Protein AF-A0A2D5W6W5-F1 (afdb_monomer_lite)

Sequence (358 aa):
MILAASAALAPAQGIAKPMDVDTPPGIYLPDGLAQRAWASVGPTTQPSPALPAAPTPDRAAAWRLWGEQLASESAAQAALQPSSPAARRDLALFALDQGRALDAWSHLAACGGDPPILAALMPRLMPGTTAPAGPGGLVQPLPNDALLTPALPPRTPAARPGLLEWRSASLFGLRVGEATLALRVAVESTGVQVDVQHLSGGPASLRLLIPEPPGFEIRVEYVDWFRQDTLREPLALEIQPGDRVHTFFGRFLARPAGRPVGLPGHLPAGILQGGLHLVSSTGSSPQQQLEELSELQAAAAAIGPLLGIPIRASSQAPATASSAARPWSCTTVRFPPGAAGRRVLAYIASAIEARLLP

Foldseek 3Di:
DDDDPPPDDDPDAADDDDPDLPDDFDKFAGDDLLNLLLVVQDQQQAADPPDDQDDDPQLLVLLLLLLVLLVVQLVCVVVVHQGDLVSLLSQLVSCLVLLNLQSNSVSLSSNSVPNNSNLQCVVCAVQNASAGGGGSSAGDAAEFAAEGEHHAGHDHPVDDPPDFDWYKMKGFQHHYHFWTKIWMWIRDPFWIKIKIDTSDTAKGKYWYFRRDDPQKDFDWKDKQNHTDPDHRDTDMDIDGPPDDIIMIIGGIDGDPCPDDQADDPDDPPLCAQQNEEEAEEPDDDPVQSVSLQSSLQSNQVSVCVLNVGRYHYDNDDDDDDCDPVHNHNHHYDYAYGDSRNSNVSSSVSVNSSVSSPD

pLDDT: mean 86.93, std 15.65, range [28.44, 98.38]

Secondary structure (DSSP, 8-state):
--------PPP----PPP--TTSPSEEEPPSSHHHHHHTT--TTPPPPS-PPSSS-S-HHHHHHHHHHHHHHHHHHHHTTPPP-HHHHHHHHHHHHHTT-HHHHHHHHHHTTT-HHHHHHHHHHHTT---SPB-GGGPBPPBPTTEEE-PPPPPPPTTPPTTS---EEEEEEEEEETTEEEEEEEEE-SSEEEEEEEEEEES-EEEEE-----TTEEEEEEEETTEEPSSSSSPEEEEE-TTPPPEEEEEEEEEPP--S-SS--SS--HHHHHH-EEEEEPS-S-HHHHHHHHHHHHHHHHHHHHHHTS-EEEESSPPP---BTTBS---EEEEEPSHHHHHHHHHHHHHHHHHHH--

Structure (mmCIF, N/CA/C/O backbone):
data_AF-A0A2D5W6W5-F1
#
_entry.id   AF-A0A2D5W6W5-F1
#
loop_
_atom_site.group_PDB
_atom_site.id
_atom_site.type_symbol
_atom_site.label_atom_id
_atom_site.label_alt_id
_atom_site.label_comp_id
_atom_site.label_asym_id
_atom_site.label_entity_id
_atom_site.label_seq_id
_atom_site.pdbx_PDB_ins_code
_atom_site.Cartn_x
_atom_site.Cartn_y
_atom_site.Cartn_z
_atom_site.occupancy
_atom_site.B_iso_or_equiv
_atom_site.auth_seq_id
_atom_site.auth_comp_id
_atom_site.auth_asym_id
_atom_site.auth_atom_id
_atom_site.pdbx_PDB_model_num
ATOM 1 N N . MET A 1 1 ? 17.979 -47.239 26.174 1.00 38.56 1 MET A N 1
ATOM 2 C CA . MET A 1 1 ? 18.980 -46.244 25.742 1.00 38.56 1 MET A CA 1
ATOM 3 C C . MET A 1 1 ? 18.302 -45.357 24.716 1.00 38.56 1 MET A C 1
ATOM 5 O O . MET A 1 1 ? 17.785 -45.856 23.728 1.00 38.56 1 MET A O 1
ATOM 9 N N . ILE A 1 2 ? 18.141 -44.101 25.111 1.00 35.25 2 ILE A N 1
ATOM 10 C CA . ILE A 1 2 ? 17.279 -43.055 24.555 1.00 35.25 2 ILE A CA 1
ATOM 11 C C . ILE A 1 2 ? 17.873 -42.515 23.252 1.00 35.25 2 ILE A C 1
ATOM 13 O O . ILE A 1 2 ? 19.090 -42.423 23.170 1.00 35.25 2 ILE A O 1
ATOM 17 N N . LEU A 1 3 ? 17.023 -42.109 22.303 1.00 29.97 3 LEU A N 1
ATOM 18 C CA . LEU A 1 3 ? 17.134 -40.834 21.575 1.00 29.97 3 LEU A CA 1
ATOM 19 C C . LEU A 1 3 ? 15.789 -40.551 20.883 1.00 29.97 3 LEU A C 1
ATOM 21 O O . LEU A 1 3 ? 15.568 -40.865 19.718 1.00 29.97 3 LEU A O 1
ATOM 25 N N . ALA A 1 4 ? 14.864 -39.982 21.660 1.00 32.19 4 ALA A N 1
ATOM 26 C CA . ALA A 1 4 ? 13.699 -39.292 21.130 1.00 32.19 4 ALA A CA 1
ATOM 27 C C . ALA A 1 4 ? 14.184 -37.985 20.487 1.00 32.19 4 ALA A C 1
ATOM 29 O O . ALA A 1 4 ? 14.775 -37.139 21.160 1.00 32.19 4 ALA A O 1
ATOM 30 N N . ALA A 1 5 ? 13.963 -37.836 19.182 1.00 32.41 5 ALA A N 1
ATOM 31 C CA . ALA A 1 5 ? 14.189 -36.584 18.480 1.00 32.41 5 ALA A CA 1
ATOM 32 C C . ALA A 1 5 ? 13.128 -35.575 18.937 1.00 32.41 5 ALA A C 1
ATOM 34 O O . ALA A 1 5 ? 11.980 -35.602 18.497 1.00 32.41 5 ALA A O 1
ATOM 35 N N . SER A 1 6 ? 13.521 -34.712 19.870 1.00 30.94 6 SER A N 1
ATOM 36 C CA . SER A 1 6 ? 12.753 -33.542 20.272 1.00 30.94 6 SER A CA 1
ATOM 37 C C . SER A 1 6 ? 12.711 -32.575 19.088 1.00 30.94 6 SER A C 1
ATOM 39 O O . SER A 1 6 ? 13.708 -31.928 18.764 1.00 30.94 6 SER A O 1
ATOM 41 N N . ALA A 1 7 ? 11.572 -32.518 18.396 1.00 32.06 7 ALA A N 1
ATOM 42 C CA . ALA A 1 7 ? 11.276 -31.458 17.447 1.00 32.06 7 ALA A CA 1
ATOM 43 C C . ALA A 1 7 ? 11.077 -30.166 18.247 1.00 32.06 7 ALA A C 1
ATOM 45 O O . ALA A 1 7 ? 9.983 -29.871 18.726 1.00 32.06 7 ALA A O 1
ATOM 46 N N . ALA A 1 8 ? 12.162 -29.420 18.441 1.00 28.44 8 ALA A N 1
ATOM 47 C CA . ALA A 1 8 ? 12.092 -28.072 18.969 1.00 28.44 8 ALA A CA 1
ATOM 48 C C . ALA A 1 8 ? 11.295 -27.211 17.977 1.00 28.44 8 ALA A C 1
ATOM 50 O O . ALA A 1 8 ? 11.784 -26.883 16.894 1.00 28.44 8 ALA A O 1
ATOM 51 N N . LEU A 1 9 ? 10.056 -26.867 18.344 1.00 32.22 9 LEU A N 1
ATOM 52 C CA . LEU A 1 9 ? 9.362 -25.717 17.776 1.00 32.22 9 LEU A CA 1
ATOM 53 C C . LEU A 1 9 ? 10.309 -24.519 17.897 1.00 32.22 9 LEU A C 1
ATOM 55 O O . LEU A 1 9 ? 10.724 -24.158 19.000 1.00 32.22 9 LEU A O 1
ATOM 59 N N . ALA A 1 10 ? 10.663 -23.918 16.765 1.00 29.91 10 ALA A N 1
ATOM 60 C CA . ALA A 1 10 ? 11.345 -22.636 16.764 1.00 29.91 10 ALA A CA 1
ATOM 61 C C . ALA A 1 10 ? 10.491 -21.613 17.545 1.00 29.91 10 ALA A C 1
ATOM 63 O O . ALA A 1 10 ? 9.266 -21.610 17.386 1.00 29.91 10 ALA A O 1
ATOM 64 N N . PRO A 1 11 ? 11.096 -20.759 18.390 1.00 32.53 11 PRO A N 1
ATOM 65 C CA . PRO A 1 11 ? 10.357 -19.731 19.109 1.00 32.53 11 PRO A CA 1
ATOM 66 C C . PRO A 1 11 ? 9.675 -18.779 18.117 1.00 32.53 11 PRO A C 1
ATOM 68 O O . PRO A 1 11 ? 10.243 -18.425 17.082 1.00 32.53 11 PRO A O 1
ATOM 71 N N . ALA A 1 12 ? 8.437 -18.408 18.441 1.00 36.19 12 ALA A N 1
ATOM 72 C CA . ALA A 1 12 ? 7.552 -17.595 17.622 1.00 36.19 12 ALA A CA 1
ATOM 73 C C . ALA A 1 12 ? 8.216 -16.280 17.182 1.00 36.19 12 ALA A C 1
ATOM 75 O O . ALA A 1 12 ? 8.552 -15.420 17.996 1.00 36.19 12 ALA A O 1
ATOM 76 N N . GLN A 1 13 ? 8.401 -16.141 15.873 1.00 37.34 13 GLN A N 1
ATOM 77 C CA . GLN A 1 13 ? 8.889 -14.928 15.233 1.00 37.34 13 GLN A CA 1
ATOM 78 C C . GLN A 1 13 ? 7.773 -13.869 15.222 1.00 37.34 13 GLN A C 1
ATOM 80 O O . GLN A 1 13 ? 6.669 -14.143 14.761 1.00 37.34 13 GLN A O 1
ATOM 85 N N . GLY A 1 14 ? 8.067 -12.665 15.727 1.00 37.75 14 GLY A N 1
ATOM 86 C CA . GLY A 1 14 ? 7.327 -11.430 15.427 1.00 37.75 14 GLY A CA 1
ATOM 87 C C . GLY A 1 14 ? 5.833 -11.401 15.774 1.00 37.75 14 GLY A C 1
ATOM 88 O O . GLY A 1 14 ? 5.047 -10.888 14.975 1.00 37.75 14 GLY A O 1
ATOM 89 N N . ILE A 1 15 ? 5.418 -11.930 16.932 1.00 44.97 15 ILE A N 1
ATOM 90 C CA . ILE A 1 15 ? 4.024 -11.795 17.385 1.00 44.97 15 ILE A CA 1
ATOM 91 C C . ILE A 1 15 ? 3.750 -10.301 17.627 1.00 44.97 15 ILE A C 1
ATOM 93 O O . ILE A 1 15 ? 4.370 -9.694 18.502 1.00 44.97 15 ILE A O 1
ATOM 97 N N . ALA A 1 16 ? 2.843 -9.691 16.852 1.00 52.50 16 ALA A N 1
ATOM 98 C CA . ALA A 1 16 ? 2.305 -8.372 17.190 1.00 52.50 16 ALA A CA 1
ATOM 99 C C . ALA A 1 16 ? 1.811 -8.366 18.641 1.00 52.50 16 ALA A C 1
ATOM 101 O O . ALA A 1 16 ? 1.364 -9.396 19.148 1.00 52.50 16 ALA A O 1
ATOM 102 N N . LYS A 1 17 ? 1.849 -7.203 19.303 1.00 60.47 17 LYS A N 1
ATOM 103 C CA . LYS A 1 17 ? 1.240 -7.081 20.630 1.00 60.47 17 LYS A CA 1
ATOM 104 C C . LYS A 1 17 ? -0.191 -7.639 20.580 1.00 60.47 17 LYS A C 1
ATOM 106 O O . LYS A 1 17 ? -0.906 -7.315 19.621 1.00 60.47 17 LYS A O 1
ATOM 111 N N . PRO A 1 18 ? -0.600 -8.471 21.560 1.00 63.91 18 PRO A N 1
ATOM 112 C CA . PRO A 1 18 ? -1.998 -8.860 21.679 1.00 63.91 18 PRO A CA 1
ATOM 113 C C . PRO A 1 18 ? -2.850 -7.590 21.676 1.00 63.91 18 PRO A C 1
ATOM 115 O O . PRO A 1 18 ? -2.400 -6.545 22.153 1.00 63.91 18 PRO A O 1
ATOM 118 N N . MET A 1 19 ? -4.036 -7.658 21.072 1.00 75.31 19 MET A N 1
ATOM 119 C CA . MET A 1 19 ? -4.949 -6.519 21.026 1.00 75.31 19 MET A CA 1
ATOM 120 C C . MET A 1 19 ? -5.552 -6.313 22.422 1.00 75.31 19 MET A C 1
ATOM 122 O O . MET A 1 19 ? -6.642 -6.772 22.743 1.00 75.31 19 MET A O 1
ATOM 126 N N . ASP A 1 20 ? -4.746 -5.707 23.286 1.00 81.19 20 ASP A N 1
ATOM 127 C CA . ASP A 1 20 ? -5.083 -5.384 24.661 1.00 81.19 20 ASP A CA 1
ATOM 128 C C . ASP A 1 20 ? -5.650 -3.965 24.710 1.00 81.19 20 ASP A C 1
ATOM 130 O O . ASP A 1 20 ? -5.082 -3.042 24.112 1.00 81.19 20 ASP A O 1
ATOM 134 N N . VAL A 1 21 ? -6.763 -3.807 25.422 1.00 79.00 21 VAL A N 1
ATOM 135 C CA . VAL A 1 21 ? -7.493 -2.543 25.575 1.00 79.00 21 VAL A CA 1
ATOM 136 C C . VAL A 1 21 ? -6.623 -1.483 26.255 1.00 79.00 21 VAL A C 1
ATOM 138 O O . VAL A 1 21 ? -6.764 -0.300 25.951 1.00 79.00 21 VAL A O 1
ATOM 141 N N . ASP A 1 22 ? -5.657 -1.903 27.075 1.00 86.44 22 ASP A N 1
ATOM 142 C CA . ASP A 1 22 ? -4.728 -1.007 27.771 1.00 86.44 22 ASP A CA 1
ATOM 143 C C . ASP A 1 22 ? -3.524 -0.577 26.905 1.00 86.44 22 ASP A C 1
ATOM 145 O O . ASP A 1 22 ? -2.655 0.183 27.347 1.00 86.44 22 ASP A O 1
ATOM 149 N N . THR A 1 23 ? -3.441 -1.036 25.649 1.00 88.94 23 THR A N 1
ATOM 150 C CA . THR A 1 23 ? -2.349 -0.651 24.745 1.00 88.94 23 THR A CA 1
ATOM 151 C C . THR A 1 23 ? -2.486 0.820 24.335 1.00 88.94 23 THR A C 1
ATOM 153 O O . THR A 1 23 ? -3.525 1.212 23.798 1.00 88.94 23 THR A O 1
ATOM 156 N N . PRO A 1 24 ? -1.438 1.653 24.501 1.00 91.50 24 PRO A N 1
ATOM 157 C CA . PRO A 1 24 ? -1.533 3.061 24.149 1.00 91.50 24 PRO A CA 1
ATOM 158 C C . PRO A 1 24 ? -1.740 3.241 22.635 1.00 91.50 24 PRO A C 1
ATOM 160 O O . PRO A 1 24 ? -1.171 2.463 21.850 1.00 91.50 24 PRO A O 1
ATOM 163 N N . PRO A 1 25 ? -2.499 4.278 22.217 1.00 93.50 25 PRO A N 1
ATOM 164 C CA . PRO A 1 25 ? -2.704 4.604 20.811 1.00 93.50 25 PRO A CA 1
ATOM 165 C C . PRO A 1 25 ? -1.382 4.719 20.059 1.00 93.50 25 PRO A C 1
ATOM 167 O O . PRO A 1 25 ? -0.427 5.329 20.542 1.00 93.50 25 PRO A O 1
ATOM 170 N N . GLY A 1 26 ? -1.322 4.130 18.871 1.00 94.69 26 GLY A N 1
ATOM 171 C CA . GLY A 1 26 ? -0.080 4.053 18.119 1.00 94.69 26 GLY A CA 1
ATOM 172 C C . GLY A 1 26 ? -0.077 2.952 17.074 1.00 94.69 26 GLY A C 1
ATOM 173 O O . GLY A 1 26 ? -1.001 2.143 16.978 1.00 94.69 26 GLY A O 1
ATOM 174 N N . ILE A 1 27 ? 0.999 2.928 16.294 1.00 95.56 27 ILE A N 1
ATOM 175 C CA . ILE A 1 27 ? 1.240 1.920 15.265 1.00 95.56 27 ILE A CA 1
ATOM 176 C C . ILE A 1 27 ? 2.453 1.093 15.658 1.00 95.56 27 ILE A C 1
ATOM 178 O O . ILE A 1 27 ? 3.513 1.628 15.984 1.00 95.56 27 ILE A O 1
ATOM 182 N N . TYR A 1 28 ? 2.273 -0.220 15.611 1.00 95.56 28 TYR A N 1
ATOM 183 C CA . TYR A 1 28 ? 3.252 -1.220 15.994 1.00 95.56 28 TYR A CA 1
ATOM 184 C C . TYR A 1 28 ? 3.581 -2.058 14.764 1.00 95.56 28 TYR A C 1
ATOM 186 O O . TYR A 1 28 ? 2.731 -2.778 14.236 1.00 95.56 28 TYR A O 1
ATOM 194 N N . LEU A 1 29 ? 4.817 -1.925 14.294 1.00 96.12 29 LEU A N 1
ATOM 195 C CA . LEU A 1 29 ? 5.338 -2.604 13.113 1.00 96.12 29 LEU A CA 1
ATOM 196 C C . LEU A 1 29 ? 6.234 -3.775 13.535 1.00 96.12 29 LEU A C 1
ATOM 198 O O . LEU A 1 29 ? 6.821 -3.718 14.618 1.00 96.12 29 LEU A O 1
ATOM 202 N N . PRO A 1 30 ? 6.375 -4.815 12.695 1.00 94.56 30 PRO A N 1
ATOM 203 C CA . PRO A 1 30 ? 7.353 -5.861 12.950 1.00 94.56 30 PRO A CA 1
ATOM 204 C C . PRO A 1 30 ? 8.776 -5.291 12.860 1.00 94.56 30 PRO A C 1
ATOM 206 O O . PRO A 1 30 ? 9.014 -4.310 12.149 1.00 94.56 30 PRO A O 1
ATOM 209 N N . ASP A 1 31 ? 9.724 -5.918 13.560 1.00 92.00 31 ASP A N 1
ATOM 210 C CA . ASP A 1 31 ? 11.126 -5.488 13.568 1.00 92.00 31 ASP A CA 1
ATOM 211 C C . ASP A 1 31 ? 11.677 -5.342 12.146 1.00 92.00 31 ASP A C 1
ATOM 213 O O . ASP A 1 31 ? 11.508 -6.220 11.297 1.00 92.00 31 ASP A O 1
ATOM 217 N N . GLY A 1 32 ? 12.362 -4.228 11.877 1.00 93.56 32 GLY A N 1
ATOM 218 C CA . GLY A 1 32 ? 12.899 -3.943 10.550 1.00 93.56 32 GLY A CA 1
ATOM 219 C C . GLY A 1 32 ? 13.174 -2.464 10.302 1.00 93.56 32 GLY A C 1
ATOM 220 O O . GLY A 1 32 ? 13.095 -1.627 11.198 1.00 93.56 32 GLY A O 1
ATOM 221 N N . LEU A 1 33 ? 13.509 -2.136 9.053 1.00 94.19 33 LEU A N 1
ATOM 222 C CA . LEU A 1 33 ? 13.826 -0.764 8.641 1.00 94.19 33 LEU A CA 1
ATOM 223 C C . LEU A 1 33 ? 12.633 0.188 8.817 1.00 94.19 33 LEU A C 1
ATOM 225 O O . LEU A 1 33 ? 12.812 1.291 9.324 1.00 94.19 33 LEU A O 1
ATOM 229 N N . ALA A 1 34 ? 11.424 -0.259 8.468 1.00 95.75 34 ALA A N 1
ATOM 230 C CA . ALA A 1 34 ? 10.208 0.538 8.627 1.00 95.75 34 ALA A CA 1
ATOM 231 C C . ALA A 1 34 ? 9.895 0.831 10.104 1.00 95.75 34 ALA A C 1
ATOM 233 O O . ALA A 1 34 ? 9.560 1.961 10.442 1.00 95.75 34 ALA A O 1
ATOM 234 N N . GLN A 1 35 ? 10.063 -0.155 10.994 1.00 96.06 35 GLN A N 1
ATOM 235 C CA . GLN A 1 35 ? 9.887 0.031 12.438 1.00 96.06 35 GLN A CA 1
ATOM 236 C C . GLN A 1 35 ? 10.914 1.012 13.016 1.00 96.06 35 GLN A C 1
ATOM 238 O O . GLN A 1 35 ? 10.539 1.894 13.785 1.00 96.06 35 GLN A O 1
ATOM 243 N N . ARG A 1 36 ? 12.185 0.922 12.599 1.00 96.25 36 ARG A N 1
ATOM 244 C CA . ARG A 1 36 ? 13.229 1.867 13.023 1.00 96.25 36 ARG A CA 1
ATOM 245 C C . ARG A 1 36 ? 12.960 3.292 12.554 1.00 96.25 36 ARG A C 1
ATOM 247 O O . ARG A 1 36 ? 13.136 4.214 13.340 1.00 96.25 36 ARG A O 1
ATOM 254 N N . ALA A 1 37 ? 12.534 3.465 11.303 1.00 95.81 37 ALA A N 1
ATOM 255 C CA . ALA A 1 37 ? 12.131 4.771 10.793 1.00 95.81 37 ALA A CA 1
ATOM 256 C C . ALA A 1 37 ? 10.938 5.309 11.594 1.00 95.81 37 ALA A C 1
ATOM 258 O O . ALA A 1 37 ? 10.975 6.427 12.088 1.00 95.81 37 ALA A O 1
ATOM 259 N N . TRP A 1 38 ? 9.909 4.488 11.809 1.00 96.81 38 TRP A N 1
ATOM 260 C CA . TRP A 1 38 ? 8.719 4.893 12.555 1.00 96.81 38 TRP A CA 1
ATOM 261 C C . TRP A 1 38 ? 9.002 5.287 14.011 1.00 96.81 38 TRP A C 1
ATOM 263 O O . TRP A 1 38 ? 8.330 6.164 14.544 1.00 96.81 38 TRP A O 1
ATOM 273 N N . ALA A 1 39 ? 10.024 4.708 14.646 1.00 95.69 39 ALA A N 1
ATOM 274 C CA . ALA A 1 39 ? 10.397 5.029 16.023 1.00 95.69 39 ALA A CA 1
ATOM 275 C C . ALA A 1 39 ? 10.785 6.506 16.244 1.00 95.69 39 ALA A C 1
ATOM 277 O O . ALA A 1 39 ? 10.765 6.968 17.384 1.00 95.69 39 ALA A O 1
ATOM 278 N N . SER A 1 40 ? 11.117 7.261 15.188 1.00 95.25 40 SER A N 1
ATOM 279 C CA . SER A 1 40 ? 11.368 8.705 15.289 1.00 95.25 40 SER A CA 1
ATOM 280 C C . SER A 1 40 ? 10.090 9.554 15.335 1.00 95.25 40 SER A C 1
ATOM 282 O O . SER A 1 40 ? 10.170 10.764 15.544 1.00 95.25 40 SER A O 1
ATOM 284 N N . VAL A 1 41 ? 8.917 8.960 15.096 1.00 96.69 41 VAL A N 1
ATOM 285 C CA . VAL A 1 41 ? 7.621 9.646 15.130 1.00 96.69 41 VAL A CA 1
ATOM 286 C C . VAL A 1 41 ? 7.061 9.578 16.549 1.00 96.69 41 VAL A C 1
ATOM 288 O O . VAL A 1 41 ? 6.645 8.527 17.030 1.00 96.69 41 VAL A O 1
ATOM 291 N N . GLY A 1 42 ? 7.061 10.721 17.234 1.00 94.38 42 GLY A N 1
ATOM 292 C CA . GLY A 1 42 ? 6.465 10.870 18.559 1.00 94.38 42 GLY A CA 1
ATOM 293 C C . GLY A 1 42 ? 4.993 11.293 18.485 1.00 94.38 42 GLY A C 1
ATOM 294 O O . GLY A 1 42 ? 4.543 11.779 17.449 1.00 94.38 42 GLY A O 1
ATOM 295 N N . PRO A 1 43 ? 4.235 11.211 19.593 1.00 93.69 43 PRO A N 1
ATOM 296 C CA . PRO A 1 43 ? 2.805 11.554 19.622 1.00 93.69 43 PRO A CA 1
ATOM 297 C C . PRO A 1 43 ? 2.505 13.019 19.255 1.00 93.69 43 PRO A C 1
ATOM 299 O O . PRO A 1 43 ? 1.386 13.352 18.877 1.00 93.69 43 PRO A O 1
ATOM 302 N N . THR A 1 44 ? 3.498 13.905 19.355 1.00 94.94 44 THR A N 1
ATOM 303 C CA . THR A 1 44 ? 3.384 15.331 19.022 1.00 94.94 44 THR A CA 1
ATOM 304 C C . THR A 1 44 ? 3.928 15.681 17.637 1.00 94.94 44 THR A C 1
ATOM 306 O O . THR A 1 44 ? 3.812 16.838 17.225 1.00 94.94 44 THR A O 1
ATOM 309 N N . THR A 1 45 ? 4.507 14.718 16.906 1.00 96.62 45 THR A N 1
ATOM 310 C CA . THR A 1 45 ? 5.034 14.940 15.554 1.00 96.62 45 THR A CA 1
ATOM 311 C C . THR A 1 45 ? 3.902 15.393 14.643 1.00 96.62 45 THR A C 1
ATOM 313 O O . THR A 1 45 ? 2.935 14.663 14.429 1.00 96.62 45 THR A O 1
ATOM 316 N N . GLN A 1 46 ? 4.019 16.605 14.107 1.00 96.06 46 GLN A N 1
ATOM 317 C CA . GLN A 1 46 ? 3.038 17.133 13.169 1.00 96.06 46 GLN A CA 1
ATOM 318 C C . GLN A 1 46 ? 3.298 16.551 11.778 1.00 96.06 46 GLN A C 1
ATOM 320 O O . GLN A 1 46 ? 4.440 16.603 11.311 1.00 96.06 46 GLN A O 1
ATOM 325 N N . PRO A 1 47 ? 2.276 15.988 11.115 1.00 94.56 47 PRO A N 1
ATOM 326 C CA . PRO A 1 47 ? 2.438 15.459 9.774 1.00 94.56 47 PRO A CA 1
ATOM 327 C C . PRO A 1 47 ? 2.718 16.589 8.784 1.00 94.56 47 PRO A C 1
ATOM 329 O O . PRO A 1 47 ? 2.185 17.694 8.897 1.00 94.56 47 PRO A O 1
ATOM 332 N N . SER A 1 48 ? 3.541 16.295 7.780 1.00 92.25 48 SER A N 1
ATOM 333 C CA . SER A 1 48 ? 3.755 17.214 6.666 1.00 92.25 48 SER A CA 1
ATOM 334 C C . SER A 1 48 ? 2.425 17.489 5.939 1.00 92.25 48 SER A C 1
ATOM 336 O O . SER A 1 48 ? 1.731 16.539 5.568 1.00 92.25 48 SER A O 1
ATOM 338 N N . PRO A 1 49 ? 2.059 18.760 5.684 1.00 78.19 49 PRO A N 1
ATOM 339 C CA . PRO A 1 49 ? 0.790 19.116 5.040 1.00 78.19 49 PRO A CA 1
ATOM 340 C C . PRO A 1 49 ? 0.739 18.747 3.546 1.00 78.19 49 PRO A C 1
ATOM 342 O O . PRO A 1 49 ? -0.319 18.803 2.929 1.00 78.19 49 PRO A O 1
ATOM 345 N N . ALA A 1 50 ? 1.876 18.383 2.945 1.00 64.50 50 ALA A N 1
ATOM 346 C CA . ALA A 1 50 ? 2.073 18.316 1.498 1.00 64.50 50 ALA A CA 1
ATOM 347 C C . ALA A 1 50 ? 1.754 16.952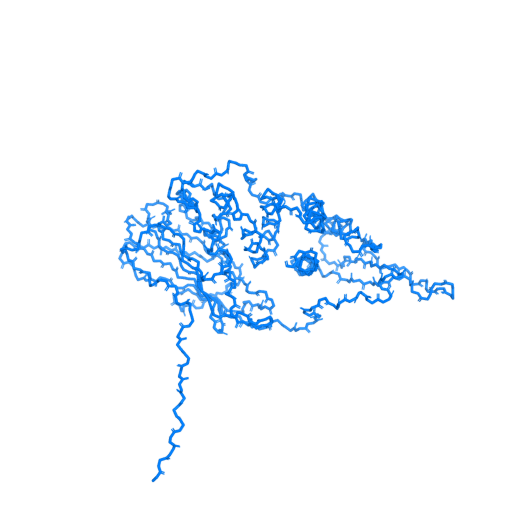 0.853 1.00 64.50 50 ALA A C 1
ATOM 349 O O . ALA A 1 50 ? 2.368 16.603 -0.157 1.00 64.50 50 ALA A O 1
ATOM 350 N N . LEU A 1 51 ? 0.835 16.156 1.408 1.00 70.88 51 LEU A N 1
ATOM 351 C CA . LEU A 1 51 ? 0.408 14.927 0.733 1.00 70.88 51 LEU A CA 1
ATOM 352 C C . LEU A 1 51 ? -0.728 15.205 -0.255 1.00 70.88 51 LEU A C 1
ATOM 354 O O . LEU A 1 51 ? -1.746 15.769 0.150 1.00 70.88 51 LEU A O 1
ATOM 358 N N . PRO A 1 52 ? -0.614 14.773 -1.524 1.00 64.75 52 PRO A N 1
ATOM 359 C CA . PRO A 1 52 ? -1.721 14.883 -2.462 1.00 64.75 52 PRO A CA 1
ATOM 360 C C . PRO A 1 52 ? -2.947 14.129 -1.925 1.00 64.75 52 PRO A C 1
ATOM 362 O O . PRO A 1 52 ? -2.870 12.977 -1.476 1.00 64.75 52 PRO A O 1
ATOM 365 N N . ALA A 1 53 ? -4.098 14.800 -1.935 1.00 56.41 53 ALA A N 1
ATOM 366 C CA . ALA A 1 53 ? -5.378 14.179 -1.630 1.00 56.41 53 ALA A CA 1
ATOM 367 C C . ALA A 1 53 ? -5.724 13.215 -2.777 1.00 56.41 53 ALA A C 1
ATOM 369 O O . ALA A 1 53 ? -5.860 13.655 -3.913 1.00 56.41 53 ALA A O 1
ATOM 370 N N . ALA A 1 54 ? -5.858 11.919 -2.464 1.00 56.00 54 ALA A N 1
ATOM 371 C CA . ALA A 1 54 ? -6.128 10.824 -3.414 1.00 56.00 54 ALA A CA 1
ATOM 372 C C . ALA A 1 54 ? -5.021 10.550 -4.474 1.00 56.00 54 ALA A C 1
ATOM 374 O O . ALA A 1 54 ? -4.154 11.395 -4.703 1.00 56.00 54 ALA A O 1
ATOM 375 N N . PRO A 1 55 ? -4.977 9.339 -5.074 1.00 57.66 55 PRO A N 1
ATOM 376 C CA . PRO A 1 55 ? -4.086 9.071 -6.203 1.00 57.66 55 PRO A CA 1
ATOM 377 C C . PRO A 1 55 ? -4.378 10.024 -7.364 1.00 57.66 55 PRO A C 1
ATOM 379 O O . PRO A 1 55 ? -5.519 10.437 -7.581 1.00 57.66 55 PRO A O 1
ATOM 382 N N . THR A 1 56 ? -3.335 10.391 -8.105 1.00 58.38 56 THR A N 1
ATOM 383 C CA . THR A 1 56 ? -3.444 11.279 -9.263 1.00 58.38 56 THR A CA 1
ATOM 384 C C . THR A 1 56 ? -4.387 10.627 -10.285 1.00 58.38 56 THR A C 1
ATOM 386 O O . THR A 1 56 ? -4.089 9.524 -10.742 1.00 58.38 56 THR A O 1
ATOM 389 N N . PRO A 1 57 ? -5.518 11.252 -10.672 1.00 61.03 57 PRO A N 1
ATOM 390 C CA . PRO A 1 57 ? -6.432 10.647 -11.646 1.00 61.03 57 PRO A CA 1
ATOM 391 C C . PRO A 1 57 ? -5.766 10.476 -13.021 1.00 61.03 57 PRO A C 1
ATOM 393 O O . PRO A 1 57 ? -6.169 9.625 -13.812 1.00 61.03 57 PRO A O 1
ATOM 396 N N . ASP A 1 58 ? -4.708 11.248 -13.282 1.00 85.56 58 ASP A N 1
ATOM 397 C CA . ASP A 1 58 ? -3.855 11.103 -14.452 1.00 85.56 58 ASP A CA 1
ATOM 398 C C . ASP A 1 58 ? -2.733 10.078 -14.205 1.00 85.56 58 ASP A C 1
ATOM 400 O O . ASP A 1 58 ? -1.644 10.392 -13.711 1.00 85.56 58 ASP A O 1
ATOM 404 N N . ARG A 1 59 ? -3.003 8.828 -14.591 1.00 86.25 59 ARG A N 1
ATOM 405 C CA . ARG A 1 59 ? -2.034 7.724 -14.509 1.00 86.25 59 ARG A CA 1
ATOM 406 C C . ARG A 1 59 ? -0.802 7.950 -15.381 1.00 86.25 59 ARG A C 1
ATOM 408 O O . ARG A 1 59 ? 0.287 7.508 -15.020 1.00 86.25 59 ARG A O 1
ATOM 415 N N . ALA A 1 60 ? -0.947 8.626 -16.521 1.00 88.94 60 ALA A N 1
ATOM 416 C CA . ALA A 1 60 ? 0.185 8.915 -17.394 1.00 88.94 60 ALA A CA 1
ATOM 417 C C . ALA A 1 60 ? 1.149 9.899 -16.712 1.00 88.94 60 ALA A C 1
ATOM 419 O O . ALA A 1 60 ? 2.364 9.679 -16.706 1.00 88.94 60 ALA A O 1
ATOM 420 N N . ALA A 1 61 ? 0.616 10.931 -16.052 1.00 89.75 61 ALA A N 1
ATOM 421 C CA . ALA A 1 61 ? 1.422 11.831 -15.231 1.00 89.75 61 ALA A CA 1
ATOM 422 C C . ALA A 1 61 ? 2.114 11.102 -14.069 1.00 89.75 61 ALA A C 1
ATOM 424 O O . ALA A 1 61 ? 3.286 11.379 -13.809 1.00 89.75 61 ALA A O 1
ATOM 425 N N . ALA A 1 62 ? 1.435 10.150 -13.417 1.00 90.81 62 ALA A N 1
ATOM 426 C CA . ALA A 1 62 ? 2.019 9.354 -12.337 1.00 90.81 62 ALA A CA 1
ATOM 427 C C . ALA A 1 62 ? 3.260 8.564 -12.799 1.00 90.81 62 ALA A C 1
ATOM 429 O O . ALA A 1 62 ? 4.282 8.583 -12.117 1.00 90.81 62 ALA A O 1
ATOM 430 N N . TRP A 1 63 ? 3.219 7.946 -13.987 1.00 94.38 63 TRP A N 1
ATOM 431 C CA . TRP A 1 63 ? 4.378 7.251 -14.567 1.00 94.38 63 TRP A CA 1
ATOM 432 C C . TRP A 1 63 ? 5.552 8.177 -14.871 1.00 94.38 63 TRP A C 1
ATOM 434 O O . TRP A 1 63 ? 6.700 7.820 -14.605 1.00 94.38 63 TRP A O 1
ATOM 444 N N . ARG A 1 64 ? 5.281 9.368 -15.413 1.00 93.00 64 ARG A N 1
ATOM 445 C CA . ARG A 1 64 ? 6.329 10.360 -15.674 1.00 93.00 64 ARG A CA 1
ATOM 446 C C . ARG A 1 64 ? 7.009 10.795 -14.374 1.00 93.00 64 ARG A C 1
ATOM 448 O O . ARG A 1 64 ? 8.231 10.733 -14.292 1.00 93.00 64 ARG A O 1
ATOM 455 N N . LEU A 1 65 ? 6.220 11.171 -13.364 1.00 92.81 65 LEU A N 1
ATOM 456 C CA . LEU A 1 65 ? 6.740 11.581 -12.056 1.00 92.81 65 LEU A CA 1
ATOM 457 C C . LEU A 1 65 ? 7.534 10.453 -11.395 1.00 92.81 65 LEU A C 1
ATOM 459 O O . LEU A 1 65 ? 8.631 10.690 -10.903 1.00 92.81 65 LEU A O 1
ATOM 463 N N . TRP A 1 66 ? 7.029 9.218 -11.439 1.00 95.81 66 TRP A N 1
ATOM 464 C CA . TRP A 1 66 ? 7.765 8.051 -10.957 1.00 95.81 66 TRP A CA 1
ATOM 465 C C . TRP A 1 66 ? 9.136 7.916 -11.634 1.00 95.81 66 TRP A C 1
ATOM 467 O O . TRP A 1 66 ? 10.140 7.761 -10.942 1.00 95.81 66 TRP A O 1
ATOM 477 N N . GLY A 1 67 ? 9.193 8.020 -12.966 1.00 96.31 67 GLY A N 1
ATOM 478 C CA . GLY A 1 67 ? 10.443 7.917 -13.719 1.00 96.31 67 GLY A CA 1
ATOM 479 C C . GLY A 1 67 ? 11.452 9.006 -13.350 1.00 96.31 67 GLY A C 1
ATOM 480 O O . GLY A 1 67 ? 12.627 8.709 -13.146 1.00 96.31 67 GLY A O 1
ATOM 481 N N . GLU A 1 68 ? 10.988 10.250 -13.212 1.00 95.12 68 GLU A N 1
ATOM 482 C CA . GLU A 1 68 ? 11.806 11.399 -12.799 1.00 95.12 68 GLU A CA 1
ATOM 483 C C . GLU A 1 68 ? 12.363 11.223 -11.376 1.00 95.12 68 GLU A C 1
ATOM 485 O O . GLU A 1 68 ? 13.571 11.360 -11.165 1.00 95.12 68 GLU A O 1
ATOM 490 N N . GLN A 1 69 ? 11.510 10.860 -10.410 1.00 95.88 69 GLN A N 1
ATOM 491 C CA . GLN A 1 69 ? 11.918 10.658 -9.015 1.00 95.88 69 GLN A CA 1
ATOM 492 C C . GLN A 1 69 ? 12.879 9.474 -8.871 1.00 95.88 69 GLN A C 1
ATOM 494 O O . GLN A 1 69 ? 13.896 9.583 -8.188 1.00 95.88 69 GLN A O 1
ATOM 499 N N . LEU A 1 70 ? 12.603 8.356 -9.549 1.00 97.12 70 LEU A N 1
ATOM 500 C CA . LEU A 1 70 ? 13.457 7.169 -9.514 1.00 97.12 70 LEU A CA 1
ATOM 501 C C . LEU A 1 70 ? 14.827 7.432 -10.152 1.00 97.12 70 LEU A C 1
ATOM 503 O O . LEU A 1 70 ? 15.845 7.018 -9.599 1.00 97.12 70 LEU A O 1
ATOM 507 N N . ALA A 1 71 ? 14.872 8.148 -11.280 1.00 96.38 71 ALA A N 1
ATOM 508 C CA . ALA A 1 71 ? 16.131 8.547 -11.905 1.00 96.38 71 ALA A CA 1
ATOM 509 C C . ALA A 1 71 ? 16.961 9.447 -10.976 1.00 96.38 71 ALA A C 1
ATOM 511 O O . ALA A 1 71 ? 18.157 9.209 -10.804 1.00 96.38 71 ALA A O 1
ATOM 512 N N . SER A 1 72 ? 16.325 10.444 -10.348 1.00 95.88 72 SER A N 1
ATOM 513 C CA . SER A 1 72 ? 16.990 11.350 -9.407 1.00 95.88 72 SER A CA 1
ATOM 514 C C . SER A 1 72 ? 17.531 10.607 -8.184 1.00 95.88 72 SER A C 1
ATOM 516 O O . SER A 1 72 ? 18.692 10.794 -7.827 1.00 95.88 72 SER A O 1
ATOM 518 N N . GLU A 1 73 ? 16.728 9.739 -7.562 1.00 96.62 73 GLU A N 1
ATOM 519 C CA . GLU A 1 73 ? 17.154 8.950 -6.398 1.00 96.62 73 GLU A CA 1
ATOM 520 C C . GLU A 1 73 ? 18.285 7.980 -6.749 1.00 96.62 73 GLU A C 1
ATOM 522 O O . GLU A 1 73 ? 19.242 7.846 -5.988 1.00 96.62 73 GLU A O 1
ATOM 527 N N . SER A 1 74 ? 18.217 7.333 -7.915 1.00 95.88 74 SER A N 1
ATOM 528 C CA . SER A 1 74 ? 19.262 6.406 -8.356 1.00 95.88 74 SER A CA 1
ATOM 529 C C . SER A 1 74 ? 20.580 7.139 -8.621 1.00 95.88 74 SER A C 1
ATOM 531 O O . SER A 1 74 ? 21.642 6.676 -8.200 1.00 95.88 74 SER A O 1
ATOM 533 N N . ALA A 1 75 ? 20.523 8.321 -9.245 1.00 95.44 75 ALA A N 1
ATOM 534 C CA . ALA A 1 75 ? 21.693 9.170 -9.451 1.00 95.44 75 ALA A CA 1
ATOM 535 C C . ALA A 1 75 ? 22.291 9.668 -8.122 1.00 95.44 75 ALA A C 1
ATOM 537 O O . ALA A 1 75 ? 23.509 9.614 -7.948 1.00 95.44 75 ALA A O 1
ATOM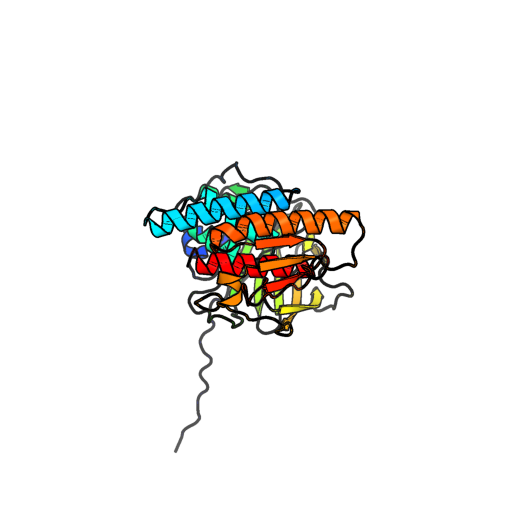 538 N N . ALA A 1 76 ? 21.452 10.093 -7.170 1.00 95.00 76 ALA A N 1
ATOM 539 C CA . ALA A 1 76 ? 21.887 10.494 -5.832 1.00 95.00 76 ALA A CA 1
ATOM 540 C C . ALA A 1 76 ? 22.575 9.335 -5.090 1.00 95.00 76 ALA A C 1
ATOM 542 O O . ALA A 1 76 ? 23.672 9.512 -4.560 1.00 95.00 76 ALA A O 1
ATOM 543 N N . GLN A 1 77 ? 21.995 8.129 -5.125 1.00 94.00 77 GLN A N 1
ATOM 544 C CA . GLN A 1 77 ? 22.585 6.932 -4.517 1.00 94.00 77 GLN A CA 1
ATOM 545 C C . GLN A 1 77 ? 23.931 6.566 -5.160 1.00 94.00 77 GLN A C 1
ATOM 547 O O . GLN A 1 77 ? 24.892 6.276 -4.446 1.00 94.00 77 GLN A O 1
ATOM 552 N N . ALA A 1 78 ? 24.041 6.637 -6.492 1.00 93.81 78 ALA A N 1
ATOM 553 C CA . ALA A 1 78 ? 25.304 6.423 -7.202 1.00 93.81 78 ALA A CA 1
ATOM 554 C C . ALA A 1 78 ? 26.373 7.473 -6.838 1.00 93.81 78 ALA A C 1
ATOM 556 O O . ALA A 1 78 ? 27.562 7.158 -6.802 1.00 93.81 78 ALA A O 1
ATOM 557 N N . ALA A 1 79 ? 25.950 8.701 -6.528 1.00 96.12 79 ALA A N 1
ATOM 558 C CA . ALA A 1 79 ? 26.804 9.789 -6.058 1.00 96.12 79 ALA A CA 1
ATOM 559 C C . ALA A 1 79 ? 27.043 9.788 -4.531 1.00 96.12 79 ALA A C 1
ATOM 561 O O . ALA A 1 79 ? 27.660 10.725 -4.023 1.00 96.12 79 ALA A O 1
ATOM 562 N N . LEU A 1 80 ? 26.572 8.766 -3.799 1.00 94.56 80 LEU A N 1
ATOM 563 C CA . LEU A 1 80 ? 26.640 8.665 -2.331 1.00 94.56 80 LEU A CA 1
ATOM 564 C C . LEU A 1 80 ? 25.998 9.855 -1.593 1.00 94.56 80 LEU A C 1
ATOM 566 O O . LEU A 1 80 ? 26.407 10.219 -0.489 1.00 94.56 80 LEU A O 1
ATOM 570 N N . GLN A 1 81 ? 24.992 10.473 -2.205 1.00 93.44 81 GLN A N 1
ATOM 571 C CA . GLN A 1 81 ? 24.206 11.544 -1.606 1.00 93.44 81 GLN A CA 1
ATOM 572 C C . GLN A 1 81 ? 23.059 10.959 -0.767 1.00 93.44 81 GLN A C 1
ATOM 574 O O . GLN A 1 81 ? 22.568 9.868 -1.069 1.00 93.44 81 GLN A O 1
ATOM 579 N N . PRO A 1 82 ? 22.618 11.657 0.296 1.00 90.00 82 PRO A N 1
ATOM 580 C CA . PRO A 1 82 ? 21.470 11.217 1.078 1.00 90.00 82 PRO A CA 1
ATOM 581 C C . PRO A 1 82 ? 20.205 11.193 0.211 1.00 90.00 82 PRO A C 1
ATOM 583 O O . PRO A 1 82 ? 19.992 12.088 -0.607 1.00 90.00 82 PRO A O 1
ATOM 586 N N . SER A 1 83 ? 19.355 10.185 0.420 1.00 90.12 83 SER A N 1
ATOM 587 C CA . SER A 1 83 ? 18.050 10.100 -0.239 1.00 90.12 83 SER A CA 1
ATOM 588 C C . SER A 1 83 ? 17.191 11.320 0.067 1.00 90.12 83 SER A C 1
ATOM 590 O O . SER A 1 83 ? 17.172 11.801 1.200 1.00 90.12 83 SER A O 1
ATOM 592 N N . SER A 1 84 ? 16.438 11.785 -0.928 1.00 94.06 84 SER A N 1
ATOM 593 C CA . SER A 1 84 ? 15.437 12.834 -0.769 1.00 94.06 84 SER A CA 1
ATOM 594 C C . SER A 1 84 ? 14.172 12.248 -0.133 1.00 94.06 84 SER A C 1
ATOM 596 O O . SER A 1 84 ? 13.475 11.448 -0.770 1.00 94.06 84 SER A O 1
ATOM 598 N N . PRO A 1 85 ? 13.800 12.652 1.099 1.00 93.44 85 PRO A N 1
ATOM 599 C CA . PRO A 1 85 ? 12.592 12.144 1.745 1.00 93.44 85 PRO A CA 1
ATOM 600 C C . PRO A 1 85 ? 11.317 12.440 0.946 1.00 93.44 85 PRO A C 1
ATOM 602 O O . PRO A 1 85 ? 10.392 11.630 0.947 1.00 93.44 85 PRO A O 1
ATOM 605 N N . ALA A 1 86 ? 11.277 13.563 0.219 1.00 92.25 86 ALA A N 1
ATOM 606 C CA . ALA A 1 86 ? 10.155 13.924 -0.646 1.00 92.25 86 ALA A CA 1
ATOM 607 C C . ALA A 1 86 ? 10.050 13.009 -1.879 1.00 92.25 86 ALA A C 1
ATOM 609 O O . ALA A 1 86 ? 8.955 12.553 -2.201 1.00 92.25 86 ALA A O 1
ATOM 610 N N . ALA A 1 87 ? 11.177 12.680 -2.522 1.00 93.25 87 ALA A N 1
ATOM 611 C CA . ALA A 1 87 ? 11.192 11.745 -3.647 1.00 93.25 87 ALA A CA 1
ATOM 612 C C . ALA A 1 87 ? 10.743 10.345 -3.205 1.00 93.25 87 ALA A C 1
ATOM 614 O O . ALA A 1 87 ? 9.877 9.730 -3.826 1.00 93.25 87 ALA A O 1
ATOM 615 N N . ARG A 1 88 ? 11.270 9.866 -2.070 1.00 95.19 88 ARG A N 1
ATOM 616 C CA . ARG A 1 88 ? 10.886 8.577 -1.473 1.00 95.19 88 ARG A CA 1
ATOM 617 C C . ARG A 1 88 ? 9.417 8.537 -1.067 1.00 95.19 88 ARG A C 1
ATOM 619 O O . ARG A 1 88 ? 8.748 7.543 -1.330 1.00 95.19 88 ARG A O 1
ATOM 626 N N . ARG A 1 89 ? 8.872 9.625 -0.522 1.00 94.62 89 ARG A N 1
ATOM 627 C CA . ARG A 1 89 ? 7.431 9.758 -0.264 1.00 94.62 89 ARG A CA 1
ATOM 628 C C . ARG A 1 89 ? 6.609 9.561 -1.536 1.00 94.62 89 ARG A C 1
ATOM 630 O O . ARG A 1 89 ? 5.644 8.802 -1.515 1.00 94.62 89 ARG A O 1
ATOM 637 N N . ASP A 1 90 ? 6.985 10.210 -2.631 1.00 93.38 90 ASP A N 1
ATOM 638 C CA . ASP A 1 90 ? 6.232 10.129 -3.887 1.00 93.38 90 ASP A CA 1
ATOM 639 C C . ASP A 1 90 ? 6.328 8.733 -4.519 1.00 93.38 90 ASP A C 1
ATOM 641 O O . ASP A 1 90 ? 5.318 8.191 -4.975 1.00 93.38 90 ASP A O 1
ATOM 645 N N . LEU A 1 91 ? 7.499 8.092 -4.442 1.00 95.81 91 LEU A N 1
ATOM 646 C CA . LEU A 1 91 ? 7.674 6.688 -4.826 1.00 95.81 91 LEU A CA 1
ATOM 647 C C . LEU A 1 91 ? 6.837 5.740 -3.949 1.00 95.81 91 LEU A C 1
ATOM 649 O O . LEU A 1 91 ? 6.242 4.795 -4.469 1.00 95.81 91 LEU A O 1
ATOM 653 N N . ALA A 1 92 ? 6.721 6.007 -2.643 1.00 95.69 92 ALA A N 1
ATOM 654 C CA . ALA A 1 92 ? 5.873 5.226 -1.743 1.00 95.69 92 ALA A CA 1
ATOM 655 C C . ALA A 1 92 ? 4.388 5.322 -2.127 1.00 95.69 92 ALA A C 1
ATOM 657 O O . ALA A 1 92 ? 3.696 4.305 -2.187 1.00 95.69 92 ALA A O 1
ATOM 658 N N . LEU A 1 93 ? 3.897 6.528 -2.429 1.00 93.62 93 LEU A N 1
ATOM 659 C CA . LEU A 1 93 ? 2.515 6.743 -2.867 1.00 93.62 93 LEU A CA 1
ATOM 660 C C . LEU A 1 93 ? 2.230 6.068 -4.211 1.00 93.62 93 LEU A C 1
ATOM 662 O O . LEU A 1 93 ? 1.191 5.426 -4.363 1.00 93.62 93 LEU A O 1
ATOM 666 N N . PHE A 1 94 ? 3.161 6.165 -5.161 1.00 94.06 94 PHE A N 1
ATOM 667 C CA . PHE A 1 94 ? 3.054 5.478 -6.446 1.00 94.06 94 PHE A CA 1
ATOM 668 C C . PHE A 1 94 ? 3.023 3.952 -6.276 1.00 94.06 94 PHE A C 1
ATOM 670 O O . PHE A 1 94 ? 2.208 3.265 -6.891 1.00 94.06 94 PHE A O 1
ATOM 677 N N . ALA A 1 95 ? 3.867 3.404 -5.398 1.00 95.06 95 ALA A N 1
ATOM 678 C CA . ALA A 1 95 ? 3.849 1.985 -5.066 1.00 95.06 95 ALA A CA 1
ATOM 679 C C . ALA A 1 95 ? 2.505 1.555 -4.448 1.00 95.06 95 ALA A C 1
ATOM 681 O O . ALA A 1 95 ? 1.962 0.520 -4.840 1.00 95.06 95 ALA A O 1
ATOM 682 N N . LEU A 1 96 ? 1.929 2.352 -3.541 1.00 93.00 96 LEU A N 1
ATOM 683 C CA . LEU A 1 96 ? 0.615 2.077 -2.946 1.00 93.00 96 LEU A CA 1
ATOM 684 C C . LEU A 1 96 ? -0.517 2.064 -3.974 1.00 93.00 96 LEU A C 1
ATOM 686 O O . LEU A 1 96 ? -1.320 1.132 -3.958 1.00 93.00 96 LEU A O 1
ATOM 690 N N . ASP A 1 97 ? -0.554 3.035 -4.888 1.00 90.62 97 ASP A N 1
ATOM 691 C CA . ASP A 1 97 ? -1.563 3.098 -5.959 1.00 90.62 97 ASP A CA 1
ATOM 692 C C . ASP A 1 97 ? -1.535 1.845 -6.857 1.00 90.62 97 ASP A C 1
ATOM 694 O O . ASP A 1 97 ? -2.559 1.354 -7.331 1.00 90.62 97 ASP A O 1
ATOM 698 N N . GLN A 1 98 ? -0.354 1.246 -7.011 1.00 90.12 98 GLN A N 1
ATOM 699 C CA . GLN A 1 98 ? -0.152 0.008 -7.761 1.00 90.12 98 GLN A CA 1
ATOM 700 C C . GLN A 1 98 ? -0.341 -1.276 -6.934 1.00 90.12 98 GLN A C 1
ATOM 702 O O . GLN A 1 98 ? -0.117 -2.375 -7.448 1.00 90.12 98 GLN A O 1
ATOM 707 N N . GLY A 1 99 ? -0.720 -1.173 -5.656 1.00 89.75 99 GLY A N 1
ATOM 708 C CA . GLY A 1 99 ? -0.839 -2.316 -4.746 1.00 89.75 99 GLY A CA 1
ATOM 709 C C . GLY A 1 99 ? 0.505 -2.942 -4.345 1.00 89.75 99 GLY A C 1
ATOM 710 O O . GLY A 1 99 ? 0.547 -4.072 -3.858 1.00 89.75 99 GLY A O 1
ATOM 711 N N . ARG A 1 100 ? 1.621 -2.228 -4.529 1.00 92.75 100 ARG A N 1
ATOM 712 C CA . ARG A 1 100 ? 2.985 -2.663 -4.186 1.00 92.75 100 ARG A CA 1
ATOM 713 C C . ARG A 1 100 ? 3.350 -2.278 -2.752 1.00 92.75 100 ARG A C 1
ATOM 715 O O . ARG A 1 100 ? 4.309 -1.554 -2.506 1.00 92.75 100 ARG A O 1
ATOM 722 N N . ALA A 1 101 ? 2.587 -2.792 -1.788 1.00 93.62 101 ALA A N 1
ATOM 723 C CA . ALA A 1 101 ? 2.734 -2.451 -0.368 1.00 93.62 101 ALA A CA 1
ATOM 724 C C . ALA A 1 101 ? 4.169 -2.610 0.172 1.00 93.62 101 ALA A C 1
ATOM 726 O O . ALA A 1 101 ? 4.631 -1.781 0.948 1.00 93.62 101 ALA A O 1
ATOM 727 N N . LEU A 1 102 ? 4.888 -3.661 -0.238 1.00 91.81 102 LEU A N 1
ATOM 728 C CA . LEU A 1 102 ? 6.259 -3.895 0.228 1.00 91.81 102 LEU A CA 1
ATOM 729 C C . LEU A 1 102 ? 7.239 -2.826 -0.266 1.00 91.81 102 LEU A C 1
ATOM 731 O O . LEU A 1 102 ? 8.069 -2.371 0.515 1.00 91.81 102 LEU A O 1
ATOM 735 N N . ASP A 1 103 ? 7.106 -2.395 -1.518 1.00 94.44 103 ASP A N 1
ATOM 736 C CA . ASP A 1 103 ? 7.943 -1.335 -2.086 1.00 94.44 103 ASP A CA 1
ATOM 737 C C . ASP A 1 103 ? 7.631 -0.002 -1.388 1.00 94.44 103 ASP A C 1
ATOM 739 O O . ASP A 1 103 ? 8.538 0.741 -1.016 1.00 94.44 103 ASP A O 1
ATOM 743 N N . ALA A 1 104 ? 6.351 0.254 -1.092 1.00 96.56 104 ALA A N 1
ATOM 744 C CA . ALA A 1 104 ? 5.932 1.426 -0.329 1.00 96.56 104 ALA A CA 1
ATOM 745 C C . ALA A 1 104 ? 6.538 1.474 1.084 1.00 96.56 104 ALA A C 1
ATOM 747 O O . ALA A 1 104 ? 6.989 2.532 1.520 1.00 96.56 104 ALA A O 1
ATOM 748 N N . TRP A 1 105 ? 6.605 0.338 1.787 1.00 96.69 105 TRP A N 1
ATOM 749 C CA . TRP A 1 105 ? 7.275 0.259 3.089 1.00 96.69 105 TRP A CA 1
ATOM 750 C C . TRP A 1 105 ? 8.779 0.516 3.003 1.00 96.69 105 TRP A C 1
ATOM 752 O O . TRP A 1 105 ? 9.326 1.182 3.882 1.00 96.69 105 TRP A O 1
ATOM 762 N N . SER A 1 106 ? 9.447 0.007 1.966 1.00 95.00 106 SER A N 1
ATOM 763 C CA . SER A 1 106 ? 10.873 0.263 1.735 1.00 95.00 106 SER A CA 1
ATOM 764 C C . SER A 1 106 ? 11.143 1.752 1.518 1.00 95.00 106 SER A C 1
ATOM 766 O O . SER A 1 106 ? 12.059 2.308 2.124 1.00 95.00 106 SER A O 1
ATOM 768 N N . HIS A 1 107 ? 10.306 2.423 0.724 1.00 96.44 107 HIS A N 1
ATOM 769 C CA . HIS A 1 107 ? 10.410 3.868 0.515 1.00 96.44 107 HIS A CA 1
ATOM 770 C C . HIS A 1 107 ? 10.078 4.672 1.775 1.00 96.44 107 HIS A C 1
ATOM 772 O O . HIS A 1 107 ? 10.810 5.606 2.089 1.00 96.44 107 HIS A O 1
ATOM 778 N N . LEU A 1 108 ? 9.060 4.279 2.553 1.00 96.12 108 LEU A N 1
ATOM 779 C CA . LEU A 1 108 ? 8.795 4.888 3.862 1.00 96.12 108 LEU A CA 1
ATOM 780 C C . LEU A 1 108 ? 10.012 4.763 4.780 1.00 96.12 108 LEU A C 1
ATOM 782 O O . LEU A 1 108 ? 10.401 5.733 5.419 1.00 96.12 108 LEU A O 1
ATOM 786 N N . ALA A 1 109 ? 10.648 3.593 4.836 1.00 95.88 109 ALA A N 1
ATOM 787 C CA . ALA A 1 109 ? 11.828 3.405 5.669 1.00 95.88 109 ALA A CA 1
ATOM 788 C C . ALA A 1 109 ? 12.999 4.312 5.244 1.00 95.88 109 ALA A C 1
ATOM 790 O O . ALA A 1 109 ? 13.730 4.816 6.097 1.00 95.88 109 ALA A O 1
ATOM 791 N N . ALA A 1 110 ? 13.143 4.571 3.940 1.00 95.00 110 ALA A N 1
ATOM 792 C CA . ALA A 1 110 ? 14.128 5.507 3.401 1.00 95.00 110 ALA A CA 1
ATOM 793 C C . ALA A 1 110 ? 13.824 6.983 3.743 1.00 95.00 110 ALA A C 1
ATOM 795 O O . ALA A 1 110 ? 14.731 7.811 3.717 1.00 95.00 110 ALA A O 1
ATOM 796 N N . CYS A 1 111 ? 12.592 7.319 4.146 1.00 94.31 111 CYS A N 1
ATOM 797 C CA . CYS A 1 111 ? 12.237 8.630 4.703 1.00 94.31 111 CYS A CA 1
ATOM 798 C C . CYS A 1 111 ? 12.637 8.794 6.186 1.00 94.31 111 CYS A C 1
ATOM 800 O O . CYS A 1 111 ? 12.268 9.795 6.791 1.00 94.31 111 CYS A O 1
ATOM 802 N N . GLY A 1 112 ? 13.372 7.848 6.790 1.00 89.69 112 GLY A N 1
ATOM 803 C CA . GLY A 1 112 ? 13.699 7.815 8.226 1.00 89.69 112 GLY A CA 1
ATOM 804 C C . GLY A 1 112 ? 14.299 9.097 8.829 1.00 89.69 112 GLY A C 1
ATOM 805 O O . GLY A 1 112 ? 14.215 9.298 10.036 1.00 89.69 112 GLY A O 1
ATOM 806 N N . GLY A 1 113 ? 14.883 9.974 8.007 1.00 88.00 113 GLY A N 1
ATOM 807 C CA . GLY A 1 113 ? 15.400 11.280 8.431 1.00 88.00 113 GLY A CA 1
ATOM 808 C C . GLY A 1 113 ? 14.353 12.396 8.565 1.00 88.00 113 GLY A C 1
ATOM 809 O O . GLY A 1 113 ? 14.711 13.487 8.997 1.00 88.00 113 GLY A O 1
ATOM 810 N N . ASP A 1 114 ? 13.087 12.156 8.205 1.00 95.62 114 ASP A N 1
ATOM 811 C CA . ASP A 1 114 ? 12.016 13.164 8.183 1.00 95.62 114 ASP A CA 1
ATOM 812 C C . ASP A 1 114 ? 10.734 12.638 8.869 1.00 95.62 114 ASP A C 1
ATOM 814 O O . ASP A 1 114 ? 9.830 12.099 8.216 1.00 95.62 114 ASP A O 1
ATOM 818 N N . PRO A 1 115 ? 10.629 12.775 10.208 1.00 96.38 115 PRO A N 1
ATOM 819 C CA . PRO A 1 115 ? 9.462 12.315 10.960 1.00 96.38 115 PRO A CA 1
ATOM 820 C C . PRO A 1 115 ? 8.119 12.914 10.497 1.00 96.38 115 PRO A C 1
ATOM 822 O O . PRO A 1 115 ? 7.142 12.164 10.446 1.00 96.38 115 PRO A O 1
ATOM 825 N N . PRO A 1 116 ? 8.013 14.209 10.128 1.00 96.56 116 PRO A N 1
ATOM 826 C CA . PRO A 1 116 ? 6.793 14.760 9.534 1.00 96.56 116 PRO A CA 1
ATOM 827 C C . PRO A 1 116 ? 6.313 14.034 8.270 1.00 96.56 116 PRO A C 1
ATOM 829 O O . PRO A 1 116 ? 5.106 13.827 8.114 1.00 96.56 116 PRO A O 1
ATOM 832 N N . ILE A 1 117 ? 7.215 13.632 7.367 1.00 95.69 117 ILE A N 1
ATOM 833 C CA . ILE A 1 117 ? 6.846 12.849 6.175 1.00 95.69 117 ILE A CA 1
ATOM 834 C C . ILE A 1 117 ? 6.383 11.442 6.556 1.00 95.69 117 ILE A C 1
ATOM 836 O O . ILE A 1 117 ? 5.360 10.986 6.041 1.00 95.69 117 ILE A O 1
ATOM 840 N N . LEU A 1 118 ? 7.084 10.771 7.475 1.00 96.38 118 LEU A N 1
ATOM 841 C CA . LEU A 1 118 ? 6.676 9.455 7.980 1.00 96.38 118 LEU A CA 1
ATOM 842 C C . LEU A 1 118 ? 5.267 9.502 8.585 1.00 96.38 118 LEU A C 1
ATOM 844 O O . LEU A 1 118 ? 4.414 8.686 8.236 1.00 96.38 118 LEU A O 1
ATOM 848 N N . ALA A 1 119 ? 5.015 10.488 9.451 1.00 96.56 119 ALA A N 1
ATOM 849 C CA . ALA A 1 119 ? 3.721 10.711 10.086 1.00 96.56 119 ALA A CA 1
ATOM 850 C C . ALA A 1 119 ? 2.614 10.971 9.055 1.00 96.56 119 ALA A C 1
ATOM 852 O O . ALA A 1 119 ? 1.505 10.462 9.192 1.00 96.56 119 ALA A O 1
ATOM 853 N N . ALA A 1 120 ? 2.917 11.723 7.997 1.00 95.50 120 ALA A N 1
ATOM 854 C CA . ALA A 1 120 ? 1.963 11.994 6.933 1.00 95.50 120 ALA A CA 1
ATOM 855 C C . ALA A 1 120 ? 1.638 10.729 6.115 1.00 95.50 120 ALA A C 1
ATOM 857 O O . ALA A 1 120 ? 0.475 10.487 5.791 1.00 95.50 120 ALA A O 1
ATOM 858 N N . LEU A 1 121 ? 2.646 9.922 5.762 1.00 95.44 121 LEU A N 1
ATOM 859 C CA . LEU A 1 121 ? 2.476 8.722 4.932 1.00 95.44 121 LEU A CA 1
ATOM 860 C C . LEU A 1 121 ? 1.730 7.600 5.649 1.00 95.44 121 LEU A C 1
ATOM 862 O O . LEU A 1 121 ? 1.043 6.812 5.001 1.00 95.44 121 LEU A O 1
ATOM 866 N N . MET A 1 122 ? 1.876 7.506 6.967 1.00 96.25 122 MET A N 1
ATOM 867 C CA . MET A 1 122 ? 1.448 6.332 7.712 1.00 96.25 122 MET A CA 1
ATOM 868 C C . MET A 1 122 ? -0.042 5.973 7.539 1.00 96.25 122 MET A C 1
ATOM 870 O O . MET A 1 122 ? -0.307 4.810 7.233 1.00 96.25 122 MET A O 1
ATOM 874 N N . PRO A 1 123 ? -1.016 6.909 7.572 1.00 95.50 123 PRO A N 1
ATOM 875 C CA . PRO A 1 123 ? -2.422 6.592 7.297 1.00 95.50 123 PRO A CA 1
ATOM 876 C C . PRO A 1 123 ? -2.685 5.926 5.942 1.00 95.50 123 PRO A C 1
ATOM 878 O O . PRO A 1 123 ? -3.639 5.157 5.816 1.00 95.50 123 PRO A O 1
ATOM 881 N N . ARG A 1 124 ? -1.827 6.166 4.937 1.00 95.50 124 ARG A N 1
ATOM 882 C CA . ARG A 1 124 ? -1.919 5.548 3.601 1.00 95.50 124 ARG A CA 1
ATOM 883 C C . ARG A 1 124 ? -1.511 4.076 3.601 1.00 95.50 124 ARG A C 1
ATOM 885 O O . ARG A 1 124 ? -1.931 3.340 2.717 1.00 95.50 124 ARG A O 1
ATOM 892 N N . LEU A 1 125 ? -0.713 3.653 4.579 1.00 96.88 125 LEU A N 1
ATOM 893 C CA . LEU A 1 125 ? -0.304 2.263 4.782 1.00 96.88 125 LEU A CA 1
ATOM 894 C C . LEU A 1 125 ? -1.189 1.581 5.830 1.00 96.88 125 LEU A C 1
ATOM 896 O O . LEU A 1 125 ? -1.665 0.475 5.606 1.00 96.88 125 LEU A O 1
ATOM 900 N N . MET A 1 126 ? -1.436 2.244 6.959 1.00 96.50 126 MET A N 1
ATOM 901 C CA . MET A 1 126 ? -2.216 1.743 8.090 1.00 96.50 126 MET A CA 1
ATOM 902 C C . MET A 1 126 ? -3.068 2.888 8.661 1.00 96.50 126 MET A C 1
ATOM 904 O O . MET A 1 126 ? -2.507 3.819 9.236 1.00 96.50 126 MET A O 1
ATOM 908 N N . PRO A 1 127 ? -4.408 2.865 8.523 1.00 97.44 127 PRO A N 1
ATOM 909 C CA . PRO A 1 127 ? -5.256 1.751 8.080 1.00 97.44 127 PRO A CA 1
ATOM 910 C C . PRO A 1 127 ? -5.478 1.680 6.556 1.00 97.44 127 PRO A C 1
ATOM 912 O O . PRO A 1 127 ? -6.360 0.956 6.102 1.00 97.44 127 PRO A O 1
ATOM 915 N N . GLY A 1 128 ? -4.718 2.436 5.759 1.00 96.25 128 GLY A N 1
ATOM 916 C CA . GLY A 1 128 ? -4.851 2.439 4.303 1.00 96.25 128 GLY A CA 1
ATOM 917 C C . GLY A 1 128 ? -5.993 3.322 3.819 1.00 96.25 128 GLY A C 1
ATOM 918 O O . GLY A 1 128 ? -6.891 2.865 3.125 1.00 96.25 128 GLY A O 1
ATOM 919 N N . THR A 1 129 ? -5.985 4.586 4.230 1.00 94.00 129 THR A N 1
ATOM 920 C CA . THR A 1 129 ? -7.013 5.580 3.903 1.00 94.00 129 THR A CA 1
ATOM 921 C C . THR A 1 129 ? -6.382 6.856 3.368 1.00 94.00 129 THR A C 1
ATOM 923 O O . THR A 1 129 ? -5.238 7.184 3.678 1.00 94.00 129 THR A O 1
ATOM 926 N N . THR A 1 130 ? -7.134 7.599 2.556 1.00 91.00 130 THR A N 1
ATOM 927 C CA . THR A 1 130 ? -6.720 8.912 2.050 1.00 91.00 130 THR A CA 1
ATOM 928 C C . THR A 1 130 ? -7.010 10.051 3.023 1.00 91.00 130 THR A C 1
ATOM 930 O O . THR A 1 130 ? -6.694 11.198 2.706 1.00 91.00 130 THR A O 1
ATOM 933 N N . ALA A 1 131 ? -7.635 9.757 4.166 1.00 91.50 131 ALA A N 1
ATOM 934 C CA . ALA A 1 131 ? -7.928 10.750 5.186 1.00 91.50 131 ALA A CA 1
ATOM 935 C C . ALA A 1 131 ? -6.639 11.402 5.725 1.00 91.50 131 ALA A C 1
ATOM 937 O O . ALA A 1 131 ? -5.581 10.762 5.741 1.00 91.50 131 ALA A O 1
ATOM 938 N N . PRO A 1 132 ? -6.706 12.671 6.163 1.00 90.94 132 PRO A N 1
ATOM 939 C CA . PRO A 1 132 ? -5.541 13.369 6.684 1.00 90.94 132 PRO A CA 1
ATOM 940 C C . PRO A 1 132 ? -4.941 12.681 7.915 1.00 90.94 132 PRO A C 1
ATOM 942 O O . PRO A 1 132 ? -5.652 12.131 8.762 1.00 90.94 132 PRO A O 1
ATOM 945 N N . ALA A 1 133 ? -3.620 12.776 8.037 1.00 93.12 133 ALA A N 1
ATOM 946 C CA . ALA A 1 133 ? -2.920 12.447 9.268 1.00 93.12 133 ALA A CA 1
ATOM 947 C C . ALA A 1 133 ? -3.183 13.526 10.335 1.00 93.12 133 ALA A C 1
ATOM 949 O O . ALA A 1 133 ? -3.260 14.721 10.042 1.00 93.12 133 ALA A O 1
ATOM 950 N N . GLY A 1 134 ? -3.319 13.100 11.582 1.00 92.69 134 GLY A N 1
ATOM 951 C CA . GLY A 1 134 ? -3.212 13.925 12.775 1.00 92.69 134 GLY A CA 1
ATOM 952 C C . GLY A 1 134 ? -1.817 13.823 13.410 1.00 92.69 134 GLY A C 1
ATOM 953 O O . GLY A 1 134 ? -0.913 13.194 12.847 1.00 92.69 134 GLY A O 1
ATOM 954 N N . PRO A 1 135 ? -1.627 14.440 14.589 1.00 92.44 135 PRO A N 1
ATOM 955 C CA . PRO A 1 135 ? -0.385 14.339 15.352 1.00 92.44 135 PRO A CA 1
ATOM 956 C C . PRO A 1 135 ? 0.021 12.883 15.624 1.00 92.44 135 PRO A C 1
ATOM 958 O O . PRO A 1 135 ? -0.827 12.014 15.834 1.00 92.44 135 PRO A O 1
ATOM 961 N N . GLY A 1 136 ? 1.325 12.610 15.578 1.00 94.00 136 GLY A N 1
ATOM 962 C CA . GLY A 1 136 ? 1.882 11.262 15.726 1.00 94.00 136 GLY A CA 1
ATOM 963 C C . GLY A 1 136 ? 1.607 10.326 14.550 1.00 94.00 136 GLY A C 1
ATOM 964 O O . GLY A 1 136 ? 1.849 9.127 14.655 1.00 94.00 136 GLY A O 1
ATOM 965 N N . GLY A 1 137 ? 1.094 10.857 13.436 1.00 94.12 137 GLY A N 1
ATOM 966 C CA . GLY A 1 137 ? 0.798 10.100 12.220 1.00 94.12 137 GLY A CA 1
ATOM 967 C C . GLY A 1 137 ? -0.359 9.111 12.351 1.00 94.12 137 GLY A C 1
ATOM 968 O O . GLY A 1 137 ? -0.522 8.236 11.502 1.00 94.12 137 GLY A O 1
ATOM 969 N N . LEU A 1 138 ? -1.178 9.253 13.396 1.00 94.44 138 LEU A N 1
ATOM 970 C CA . LEU A 1 138 ? -2.474 8.590 13.473 1.00 94.44 138 LEU A CA 1
ATOM 971 C C . LEU A 1 138 ? -3.442 9.273 12.515 1.00 94.44 138 LEU A C 1
ATOM 973 O O . LEU A 1 138 ? -3.408 10.488 12.344 1.00 94.44 138 LEU A O 1
ATOM 977 N N . VAL A 1 139 ? -4.325 8.505 11.891 1.00 95.06 139 VAL A N 1
ATOM 978 C CA . VAL A 1 139 ? -5.366 9.080 11.040 1.00 95.06 139 VAL A CA 1
ATOM 979 C C . VAL A 1 139 ? -6.332 9.933 11.872 1.00 95.06 139 VAL A C 1
ATOM 981 O O . VAL A 1 139 ? -6.654 9.591 13.012 1.00 95.06 139 VAL A O 1
ATOM 984 N N . GLN A 1 140 ? -6.798 11.048 11.310 1.00 94.44 140 GLN A N 1
ATOM 985 C CA . GLN A 1 140 ? -7.905 11.801 11.903 1.00 94.44 140 GLN A CA 1
ATOM 986 C C . GLN A 1 140 ? -9.186 10.945 11.970 1.00 94.44 140 GLN A C 1
ATOM 988 O O . GLN A 1 140 ? -9.309 9.983 11.208 1.00 94.44 140 GLN A O 1
ATOM 993 N N . PRO A 1 141 ? -10.145 11.270 12.863 1.00 96.81 141 PRO A N 1
ATOM 994 C CA . PRO A 1 141 ? -11.387 10.512 12.983 1.00 96.81 141 PRO A CA 1
ATOM 995 C C . PRO A 1 141 ? -12.084 10.319 11.636 1.00 96.81 141 PRO A C 1
ATOM 997 O O . PRO A 1 141 ? -12.286 11.271 10.880 1.00 96.81 141 PRO A O 1
ATOM 1000 N N . LEU A 1 142 ? -12.435 9.072 11.345 1.00 97.69 142 LEU A N 1
ATOM 1001 C CA . LEU A 1 142 ? -13.112 8.680 10.119 1.00 97.69 142 LEU A CA 1
ATOM 1002 C C . LEU A 1 142 ? -14.632 8.681 10.331 1.00 97.69 142 LEU A C 1
ATOM 1004 O O . LEU A 1 142 ? -15.090 8.380 11.434 1.00 97.69 142 LEU A O 1
ATOM 1008 N N . PRO A 1 143 ? -15.435 8.983 9.298 1.00 97.56 143 PRO A N 1
ATOM 1009 C CA . PRO A 1 143 ? -16.879 8.798 9.373 1.00 97.56 143 PRO A CA 1
ATOM 1010 C C . PRO A 1 143 ? -17.240 7.306 9.400 1.00 97.56 143 PRO A C 1
ATOM 1012 O O . PRO A 1 143 ? -16.434 6.454 9.021 1.00 97.56 143 PRO A O 1
ATOM 1015 N N . ASN A 1 144 ? -18.481 7.005 9.783 1.00 98.00 144 ASN A N 1
ATOM 1016 C CA . ASN A 1 144 ? -19.063 5.686 9.546 1.00 98.00 144 ASN A CA 1
ATOM 1017 C C . ASN A 1 144 ? -18.997 5.313 8.054 1.00 98.00 144 ASN A C 1
ATOM 1019 O O . ASN A 1 144 ? -18.988 6.176 7.173 1.00 98.00 144 ASN A O 1
ATOM 1023 N N . ASP A 1 145 ? -18.899 4.012 7.793 1.00 97.75 145 ASP A N 1
ATOM 1024 C CA . ASP A 1 145 ? -18.763 3.391 6.470 1.00 97.75 145 ASP A CA 1
ATOM 1025 C C . ASP A 1 145 ? -17.478 3.760 5.704 1.00 97.75 145 ASP A C 1
ATOM 1027 O O . ASP A 1 145 ? -17.349 3.497 4.493 1.00 97.75 145 ASP A O 1
ATOM 1031 N N . ALA A 1 146 ? -16.494 4.334 6.409 1.00 97.19 146 ALA A N 1
ATOM 1032 C CA . ALA A 1 146 ? -15.167 4.590 5.873 1.00 97.19 146 ALA A CA 1
ATOM 1033 C C . ALA A 1 146 ? -14.533 3.300 5.337 1.00 97.19 146 ALA A C 1
ATOM 1035 O O . ALA A 1 146 ? -14.595 2.240 5.962 1.00 97.19 146 ALA A O 1
ATOM 1036 N N . LEU A 1 147 ? -13.915 3.408 4.159 1.00 97.62 147 LEU A N 1
ATOM 1037 C CA . LEU A 1 147 ? -13.194 2.310 3.530 1.00 97.62 147 LEU A CA 1
ATOM 1038 C C . LEU A 1 147 ? -11.759 2.258 4.056 1.00 97.62 147 LEU A C 1
ATOM 1040 O O . LEU A 1 147 ? -11.010 3.227 3.921 1.00 97.62 147 LEU A O 1
ATOM 1044 N N . LEU A 1 148 ? -11.378 1.107 4.594 1.00 98.00 148 LEU A N 1
ATOM 1045 C CA . LEU A 1 148 ? -10.019 0.777 4.994 1.00 98.00 148 LEU A CA 1
ATOM 1046 C C . LEU A 1 148 ? -9.416 -0.187 3.969 1.00 98.00 148 LEU A C 1
ATOM 1048 O O . LEU A 1 148 ? -9.978 -1.252 3.698 1.00 98.00 148 LEU A O 1
ATOM 1052 N N . THR A 1 149 ? -8.261 0.167 3.408 1.00 97.31 149 THR A N 1
ATOM 1053 C CA . THR A 1 149 ? -7.488 -0.707 2.514 1.00 97.31 149 THR A CA 1
ATOM 1054 C C . THR A 1 149 ? -6.064 -0.870 3.043 1.00 97.31 149 THR A C 1
ATOM 1056 O O . THR A 1 149 ? -5.120 -0.366 2.425 1.00 97.31 149 THR A O 1
ATOM 1059 N N . PRO A 1 150 ? -5.880 -1.496 4.218 1.00 97.62 150 PRO A N 1
ATOM 1060 C CA . PRO A 1 150 ? -4.585 -1.506 4.876 1.00 97.62 150 PRO A CA 1
ATOM 1061 C C . PRO A 1 150 ? -3.545 -2.237 4.027 1.00 97.62 150 PRO A C 1
ATOM 1063 O O . PRO A 1 150 ? -3.839 -3.231 3.367 1.00 97.62 150 PRO A O 1
ATOM 1066 N N . ALA A 1 151 ? -2.309 -1.757 4.053 1.00 97.38 151 ALA A N 1
ATOM 1067 C CA . ALA A 1 151 ? -1.184 -2.404 3.406 1.00 97.38 151 ALA A CA 1
ATOM 1068 C C . ALA A 1 151 ? -0.778 -3.674 4.169 1.00 97.38 151 ALA A C 1
ATOM 1070 O O . ALA A 1 151 ? -0.923 -3.774 5.387 1.00 97.38 151 ALA A O 1
ATOM 1071 N N . LEU A 1 152 ? -0.197 -4.648 3.461 1.00 95.75 152 LEU A N 1
ATOM 1072 C CA . LEU A 1 152 ? 0.434 -5.788 4.131 1.00 95.75 152 LEU A CA 1
ATOM 1073 C C . LEU A 1 152 ? 1.580 -5.301 5.018 1.00 95.75 152 LEU A C 1
ATOM 1075 O O . LEU A 1 152 ? 2.317 -4.425 4.569 1.00 95.75 152 LEU A O 1
ATOM 1079 N N . PRO A 1 153 ? 1.812 -5.906 6.193 1.00 96.00 153 PRO A N 1
ATOM 1080 C CA . PRO A 1 153 ? 2.930 -5.548 7.055 1.00 96.00 153 PRO A CA 1
ATOM 1081 C C . PRO A 1 153 ? 4.286 -5.623 6.326 1.00 96.00 153 PRO A C 1
ATOM 1083 O O . PRO A 1 153 ? 4.461 -6.493 5.451 1.00 96.00 153 PRO A O 1
ATOM 1086 N N . PRO A 1 154 ? 5.256 -4.760 6.688 1.00 94.56 154 PRO A N 1
ATOM 1087 C CA . PRO A 1 154 ? 6.598 -4.796 6.114 1.00 94.56 154 PRO A CA 1
ATOM 1088 C C . PRO A 1 154 ? 7.286 -6.126 6.432 1.00 94.56 154 PRO A C 1
ATOM 1090 O O . PRO A 1 154 ? 6.996 -6.749 7.451 1.00 94.56 154 PRO A O 1
ATOM 1093 N N . ARG A 1 155 ? 8.188 -6.571 5.550 1.00 89.94 155 ARG A N 1
ATOM 1094 C CA . ARG A 1 155 ? 8.989 -7.788 5.771 1.00 89.94 155 ARG A CA 1
ATOM 1095 C C . ARG A 1 155 ? 9.942 -7.617 6.947 1.00 89.94 155 ARG A C 1
ATOM 1097 O O . ARG A 1 155 ? 10.458 -6.518 7.159 1.00 89.94 155 ARG A O 1
ATOM 1104 N N . THR A 1 156 ? 10.231 -8.712 7.643 1.00 88.12 156 THR A N 1
ATOM 1105 C CA . THR A 1 156 ? 11.288 -8.706 8.660 1.00 88.12 156 THR A CA 1
ATOM 1106 C C . THR A 1 156 ? 12.656 -8.978 8.020 1.00 88.12 156 THR A C 1
ATOM 1108 O O . THR A 1 156 ? 12.731 -9.529 6.917 1.00 88.12 156 THR A O 1
ATOM 1111 N N . PRO A 1 157 ? 13.772 -8.638 8.690 1.00 83.06 157 PRO A N 1
ATOM 1112 C CA . PRO A 1 157 ? 15.114 -8.981 8.220 1.00 83.06 157 PRO A CA 1
ATOM 1113 C C . PRO A 1 157 ? 15.352 -10.486 8.014 1.00 83.06 157 PRO A C 1
ATOM 1115 O O . PRO A 1 157 ? 16.258 -10.856 7.273 1.00 83.06 157 PRO A O 1
ATOM 1118 N N . ALA A 1 158 ? 14.566 -11.356 8.660 1.00 81.00 158 ALA A N 1
ATOM 1119 C CA . ALA A 1 158 ? 14.683 -12.807 8.523 1.00 81.00 158 ALA A CA 1
ATOM 1120 C C . ALA A 1 158 ? 13.995 -13.356 7.256 1.00 81.00 158 ALA A C 1
ATOM 1122 O O . ALA A 1 158 ? 14.156 -14.538 6.928 1.00 81.00 158 ALA A O 1
ATOM 1123 N N . ALA A 1 159 ? 13.241 -12.518 6.537 1.00 81.38 159 ALA A N 1
ATOM 1124 C CA . ALA A 1 159 ? 12.492 -12.912 5.355 1.00 81.38 159 ALA A CA 1
ATOM 1125 C C . ALA A 1 159 ? 13.414 -13.415 4.239 1.00 81.38 159 ALA A C 1
ATOM 1127 O O . ALA A 1 159 ? 14.332 -12.726 3.791 1.00 81.38 159 ALA A O 1
ATOM 1128 N N . ARG A 1 160 ? 13.114 -14.600 3.702 1.00 76.44 160 ARG A N 1
ATOM 1129 C CA . ARG A 1 160 ? 13.792 -15.112 2.507 1.00 76.44 160 ARG A CA 1
ATOM 1130 C C . ARG A 1 160 ? 13.102 -14.596 1.241 1.00 76.44 160 ARG A C 1
ATOM 1132 O O . ARG A 1 160 ? 11.872 -14.661 1.158 1.00 76.44 160 ARG A O 1
ATOM 1139 N N . PRO A 1 161 ? 13.854 -14.140 0.223 1.00 69.69 161 PRO A N 1
ATOM 1140 C CA . PRO A 1 161 ? 13.277 -13.762 -1.061 1.00 69.69 161 PRO A CA 1
ATOM 1141 C C . PRO A 1 161 ? 12.424 -14.888 -1.659 1.00 69.69 161 PRO A C 1
ATOM 1143 O O . PRO A 1 161 ? 12.820 -16.051 -1.654 1.00 69.69 161 PRO A O 1
ATOM 1146 N N . GLY A 1 162 ? 11.243 -14.537 -2.169 1.00 69.19 162 GLY A N 1
ATOM 1147 C CA . GLY A 1 162 ? 10.329 -15.478 -2.826 1.00 69.19 162 GLY A CA 1
ATOM 1148 C C . GLY A 1 162 ?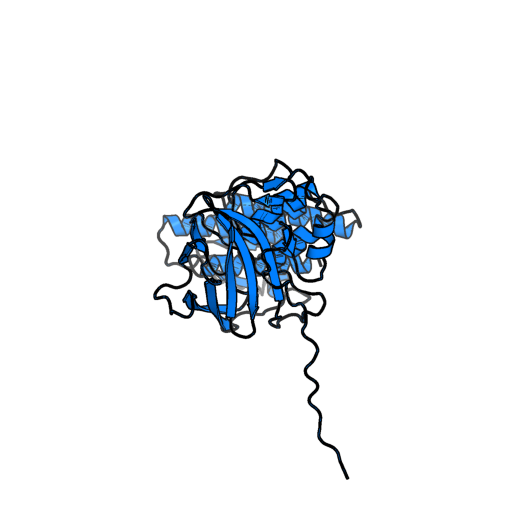 9.525 -16.388 -1.891 1.00 69.19 162 GLY A C 1
ATOM 1149 O O . GLY A 1 162 ? 8.647 -17.096 -2.376 1.00 69.19 162 GLY A O 1
ATOM 1150 N N . LEU A 1 163 ? 9.767 -16.356 -0.577 1.00 77.12 163 LEU A N 1
ATOM 1151 C CA . LEU A 1 163 ? 8.974 -17.105 0.396 1.00 77.12 163 LEU A CA 1
ATOM 1152 C C . LEU A 1 163 ? 7.970 -16.205 1.112 1.00 77.12 163 LEU A C 1
ATOM 1154 O O . LEU A 1 163 ? 8.212 -15.021 1.357 1.00 77.12 163 LEU A O 1
ATOM 1158 N N . LEU A 1 164 ? 6.822 -16.793 1.438 1.00 82.12 164 LEU A N 1
ATOM 1159 C CA . LEU A 1 164 ? 5.834 -16.146 2.277 1.00 82.12 164 LEU A CA 1
ATOM 1160 C C . LEU A 1 164 ? 6.310 -16.182 3.733 1.00 82.12 164 LEU A C 1
ATOM 1162 O O . LEU A 1 164 ? 6.593 -17.244 4.279 1.00 82.12 164 LEU A O 1
ATOM 1166 N N . GLU A 1 165 ? 6.379 -15.008 4.345 1.00 88.19 165 GLU A N 1
ATOM 1167 C CA . GLU A 1 165 ? 6.778 -14.815 5.735 1.00 88.19 165 GLU A CA 1
ATOM 1168 C C . GLU A 1 165 ? 5.562 -14.465 6.596 1.00 88.19 165 GLU A C 1
ATOM 1170 O O . GLU A 1 165 ? 4.765 -13.604 6.203 1.00 88.19 165 GLU A O 1
ATOM 1175 N N . TRP A 1 166 ? 5.473 -15.077 7.780 1.00 91.00 166 TRP A N 1
ATOM 1176 C CA . TRP A 1 166 ? 4.494 -14.699 8.796 1.00 91.00 166 TRP A CA 1
ATOM 1177 C C . TRP A 1 166 ? 4.912 -13.416 9.490 1.00 91.00 166 TRP A C 1
ATOM 1179 O O . TRP A 1 166 ? 6.050 -13.281 9.935 1.00 91.00 166 TRP A O 1
ATOM 1189 N N . ARG A 1 167 ? 3.990 -12.464 9.559 1.00 93.56 167 ARG A N 1
ATOM 1190 C CA . ARG A 1 167 ? 4.259 -11.133 10.106 1.00 93.56 167 ARG A CA 1
ATOM 1191 C C . ARG A 1 167 ? 2.962 -10.391 10.332 1.00 93.56 167 ARG A C 1
ATOM 1193 O O . ARG A 1 167 ? 1.993 -10.600 9.603 1.00 93.56 167 ARG A O 1
ATOM 1200 N N . SER A 1 168 ? 2.972 -9.473 11.287 1.00 95.31 168 SER A N 1
ATOM 1201 C CA . SER A 1 168 ? 1.805 -8.657 11.601 1.00 95.31 168 SER A CA 1
ATOM 1202 C C . SER A 1 168 ? 2.174 -7.226 11.959 1.00 95.31 168 SER A C 1
ATOM 1204 O O . SER A 1 168 ? 3.256 -6.982 12.487 1.00 95.31 168 SER A O 1
ATOM 1206 N N . ALA A 1 169 ? 1.260 -6.303 11.684 1.00 96.81 169 ALA A N 1
ATOM 1207 C CA . ALA A 1 169 ? 1.299 -4.919 12.137 1.00 96.81 169 ALA A CA 1
ATOM 1208 C C . ALA A 1 169 ? -0.037 -4.572 12.800 1.00 96.81 169 ALA A C 1
ATOM 1210 O O . ALA A 1 169 ? -1.083 -5.061 12.366 1.00 96.81 169 ALA A O 1
ATOM 1211 N N . SER A 1 170 ? 0.001 -3.718 13.818 1.00 97.31 170 SER A N 1
ATOM 1212 C CA . SER A 1 170 ? -1.187 -3.304 14.567 1.00 97.31 170 SER A CA 1
ATOM 1213 C C . SER A 1 170 ? -1.282 -1.787 14.669 1.00 97.31 170 SER A C 1
ATOM 1215 O O . SER A 1 170 ? -0.272 -1.097 14.789 1.00 97.31 170 SER A O 1
ATOM 1217 N N . LEU A 1 171 ? -2.505 -1.277 14.660 1.00 97.00 171 LEU A N 1
ATOM 1218 C CA . LEU A 1 171 ? -2.879 0.110 14.891 1.00 97.00 171 LEU A CA 1
ATOM 1219 C C . LEU A 1 171 ? -3.871 0.139 16.056 1.00 97.00 171 LEU A C 1
ATOM 1221 O O . LEU A 1 171 ? -4.888 -0.545 16.011 1.00 97.00 171 LEU A O 1
ATOM 1225 N N . PHE A 1 172 ? -3.590 0.949 17.069 1.00 96.81 172 PHE A N 1
ATOM 1226 C CA . PHE A 1 172 ? -4.467 1.187 18.214 1.00 96.81 172 PHE A CA 1
ATOM 1227 C C . PHE A 1 172 ? -4.900 2.649 18.240 1.00 96.81 172 PHE A C 1
ATOM 1229 O O . PHE A 1 172 ? -4.110 3.540 17.919 1.00 96.81 172 PHE A O 1
ATOM 1236 N N . GLY A 1 173 ? -6.142 2.895 18.657 1.00 95.44 173 GLY A N 1
ATOM 1237 C CA . GLY A 1 173 ? -6.702 4.244 18.721 1.00 95.44 173 GLY A CA 1
ATOM 1238 C C . GLY A 1 173 ? -7.293 4.735 17.396 1.00 95.44 173 GLY A C 1
ATOM 1239 O O . GLY A 1 173 ? -7.423 5.942 17.202 1.00 95.44 173 GLY A O 1
ATOM 1240 N N . LEU A 1 174 ? -7.638 3.827 16.476 1.00 97.31 174 LEU A N 1
ATOM 1241 C CA . LEU A 1 174 ? -8.331 4.180 15.238 1.00 97.31 174 LEU A CA 1
ATOM 1242 C C . LEU A 1 174 ? -9.744 4.666 15.571 1.00 97.31 174 LEU A C 1
ATOM 1244 O O . LEU A 1 174 ? -10.540 3.904 16.107 1.00 97.31 174 LEU A O 1
ATOM 1248 N N . ARG A 1 175 ? -10.075 5.914 15.237 1.00 97.88 175 ARG A N 1
ATOM 1249 C CA . ARG A 1 175 ? -11.407 6.475 15.496 1.00 97.88 175 ARG A CA 1
ATOM 1250 C C . ARG A 1 175 ? -12.290 6.387 14.254 1.00 97.88 175 ARG A C 1
ATOM 1252 O O . ARG A 1 175 ? -11.924 6.947 13.221 1.00 97.88 175 ARG A O 1
ATOM 1259 N N . VAL A 1 176 ? -13.436 5.719 14.369 1.00 98.19 176 VAL A N 1
ATOM 1260 C CA . VAL A 1 176 ? -14.460 5.604 13.315 1.00 98.19 176 VAL A CA 1
ATOM 1261 C C . VAL A 1 176 ? -15.815 5.921 13.934 1.00 98.19 176 VAL A C 1
ATOM 1263 O O . VAL A 1 176 ? -16.225 5.246 14.875 1.00 98.19 176 VAL A O 1
ATOM 1266 N N . GLY A 1 177 ? -16.487 6.961 13.442 1.00 95.69 177 GLY A N 1
ATOM 1267 C CA . GLY A 1 177 ? -17.676 7.498 14.100 1.00 95.69 177 GLY A CA 1
ATOM 1268 C C . GLY A 1 177 ? -17.379 7.822 15.568 1.00 95.69 177 GLY A C 1
ATOM 1269 O O . GLY A 1 177 ? -16.420 8.536 15.875 1.00 95.69 177 GLY A O 1
ATOM 1270 N N . GLU A 1 178 ? -18.169 7.240 16.468 1.00 95.69 178 GLU A N 1
ATOM 1271 C CA . GLU A 1 178 ? -18.010 7.386 17.920 1.00 95.69 178 GLU A CA 1
ATOM 1272 C C . GLU A 1 178 ? -17.132 6.291 18.556 1.00 95.69 178 GLU A C 1
ATOM 1274 O O . GLU A 1 178 ? -16.869 6.348 19.759 1.00 95.69 178 GLU A O 1
ATOM 1279 N N . ALA A 1 179 ? -16.677 5.295 17.788 1.00 97.81 179 ALA A N 1
ATOM 1280 C CA . ALA A 1 179 ? -15.884 4.180 18.298 1.00 97.81 179 ALA A CA 1
ATOM 1281 C C . ALA A 1 179 ? -14.378 4.456 18.229 1.00 97.81 179 ALA A C 1
ATOM 1283 O O . ALA A 1 179 ? -13.867 5.089 17.300 1.00 97.81 179 ALA A O 1
ATOM 1284 N N . THR A 1 180 ? -13.651 3.889 19.187 1.00 97.81 180 THR A N 1
ATOM 1285 C CA . THR A 1 180 ? -12.198 3.722 19.146 1.00 97.81 180 THR A CA 1
ATOM 1286 C C . THR A 1 180 ? -11.880 2.244 18.979 1.00 97.81 180 THR A C 1
ATOM 1288 O O . THR A 1 180 ? -12.311 1.411 19.775 1.00 97.81 180 THR A O 1
ATOM 1291 N N . LEU A 1 181 ? -11.115 1.922 17.942 1.00 97.69 181 LEU A N 1
ATOM 1292 C CA . LEU A 1 181 ? -10.846 0.566 17.488 1.00 97.69 181 LEU A CA 1
ATOM 1293 C C . LEU A 1 181 ? -9.345 0.247 17.532 1.00 97.69 181 LEU A C 1
ATOM 1295 O O . LEU A 1 181 ? -8.486 1.133 17.424 1.00 97.69 181 LEU A O 1
ATOM 1299 N N . ALA A 1 182 ? -9.040 -1.042 17.626 1.00 97.56 182 ALA A N 1
ATOM 1300 C CA . ALA A 1 182 ? -7.759 -1.603 17.227 1.00 97.56 182 ALA A CA 1
ATOM 1301 C C . ALA A 1 182 ? -7.921 -2.370 15.910 1.00 97.56 182 ALA A C 1
ATOM 1303 O O . ALA A 1 182 ? -8.927 -3.043 15.688 1.00 97.56 182 ALA A O 1
ATOM 1304 N N . LEU A 1 183 ? -6.908 -2.279 15.056 1.00 98.00 183 LEU A N 1
ATOM 1305 C CA . LEU A 1 183 ? -6.801 -2.980 13.782 1.00 98.00 183 LEU A CA 1
ATOM 1306 C C . LEU A 1 183 ? -5.483 -3.751 13.767 1.00 98.00 183 LEU A C 1
ATOM 1308 O O . LEU A 1 183 ? -4.427 -3.159 13.987 1.00 98.00 183 LEU A O 1
ATOM 1312 N N . ARG A 1 184 ? -5.511 -5.039 13.442 1.00 97.88 184 ARG A N 1
ATOM 1313 C CA . ARG A 1 184 ? -4.306 -5.842 13.207 1.00 97.88 184 ARG A CA 1
ATOM 1314 C C . ARG A 1 184 ? -4.370 -6.463 11.827 1.00 97.88 184 ARG A C 1
ATOM 1316 O O . ARG A 1 184 ? -5.377 -7.048 11.466 1.00 97.88 184 ARG A O 1
ATOM 1323 N N . VAL A 1 185 ? -3.281 -6.380 11.075 1.00 97.75 185 VAL A N 1
ATOM 1324 C CA . VAL A 1 185 ? -3.126 -7.050 9.780 1.00 97.75 185 VAL A CA 1
ATOM 1325 C C . VAL A 1 185 ? -2.016 -8.073 9.919 1.00 97.75 185 VAL A C 1
ATOM 1327 O O . VAL A 1 185 ? -0.909 -7.725 10.329 1.00 97.75 185 VAL A O 1
ATOM 1330 N N . ALA A 1 186 ? -2.295 -9.322 9.571 1.00 96.44 186 ALA A N 1
ATOM 1331 C CA . ALA A 1 186 ? -1.361 -10.429 9.655 1.00 96.44 186 ALA A CA 1
ATOM 1332 C C . ALA A 1 186 ? -1.305 -11.205 8.336 1.00 96.44 186 ALA A C 1
ATOM 1334 O O . ALA A 1 186 ? -2.319 -11.471 7.692 1.00 96.44 186 ALA A O 1
ATOM 1335 N N . VAL A 1 187 ? -0.093 -11.571 7.929 1.00 95.19 187 VAL A N 1
ATOM 1336 C CA . VAL A 1 187 ? 0.137 -12.557 6.874 1.00 95.19 187 VAL A CA 1
ATOM 1337 C C . VAL A 1 187 ? 0.354 -13.896 7.551 1.00 95.19 187 VAL A C 1
ATOM 1339 O O . VAL A 1 187 ? 1.306 -14.050 8.309 1.00 95.19 187 VAL A O 1
ATOM 1342 N N . GLU A 1 188 ? -0.516 -14.847 7.248 1.00 93.75 188 GLU A N 1
ATOM 1343 C CA . GLU A 1 188 ? -0.511 -16.200 7.790 1.00 93.75 188 GLU A CA 1
ATOM 1344 C C . GLU A 1 188 ? -0.091 -17.206 6.709 1.00 93.75 188 GLU A C 1
ATOM 1346 O O . GLU A 1 188 ? 0.022 -16.878 5.529 1.00 93.75 188 GLU A O 1
ATOM 1351 N N . SER A 1 189 ? 0.115 -18.470 7.084 1.00 89.88 189 SER A N 1
ATOM 1352 C CA . SER A 1 189 ? 0.557 -19.525 6.150 1.00 89.88 189 SER A CA 1
ATOM 1353 C C . SER A 1 189 ? -0.352 -19.747 4.938 1.00 89.88 189 SER A C 1
ATOM 1355 O O . SER A 1 189 ? 0.125 -20.161 3.882 1.00 89.88 189 SER A O 1
ATOM 1357 N N . THR A 1 190 ? -1.654 -19.505 5.084 1.00 91.81 190 THR A N 1
ATOM 1358 C CA . THR A 1 190 ? -2.669 -19.829 4.066 1.00 91.81 190 THR A CA 1
ATOM 1359 C C . THR A 1 190 ? -3.509 -18.632 3.634 1.00 91.81 190 THR A C 1
ATOM 1361 O O . THR A 1 190 ? -4.364 -18.763 2.754 1.00 91.81 190 THR A O 1
ATOM 1364 N N . GLY A 1 191 ? -3.294 -17.470 4.246 1.00 95.62 191 GLY A N 1
ATOM 1365 C CA . GLY A 1 191 ? -4.147 -16.318 4.033 1.00 95.62 191 GLY A CA 1
ATOM 1366 C C . GLY A 1 191 ? -3.618 -15.043 4.662 1.00 95.62 191 GLY A C 1
ATOM 1367 O O . GLY A 1 191 ? -2.552 -15.008 5.273 1.00 95.62 191 GLY A O 1
ATOM 1368 N N . VAL A 1 192 ? -4.386 -13.983 4.483 1.00 97.25 192 VAL A N 1
ATOM 1369 C CA . VAL A 1 192 ? -4.216 -12.722 5.198 1.00 97.25 192 VAL A CA 1
ATOM 1370 C C . VAL A 1 192 ? -5.367 -12.598 6.178 1.00 97.25 192 VAL A C 1
ATOM 1372 O O . VAL A 1 192 ? -6.521 -12.781 5.793 1.00 97.25 192 VAL A O 1
ATOM 1375 N N . GLN A 1 193 ? -5.043 -12.292 7.426 1.00 97.62 193 GLN A N 1
ATOM 1376 C CA . GLN A 1 193 ? -6.005 -12.046 8.486 1.00 97.62 193 GLN A CA 1
ATOM 1377 C C . GLN A 1 193 ? -6.005 -10.559 8.829 1.00 97.62 193 GLN A C 1
ATOM 1379 O O . GLN A 1 193 ? -4.943 -9.954 8.982 1.00 97.62 193 GLN A O 1
ATOM 1384 N N . VAL A 1 194 ? -7.189 -9.969 8.945 1.00 98.25 194 VAL A N 1
ATOM 1385 C CA . VAL A 1 194 ? -7.369 -8.614 9.452 1.00 98.25 194 VAL A CA 1
ATOM 1386 C C . VAL A 1 194 ? -8.347 -8.662 10.612 1.00 98.25 194 VAL A C 1
ATOM 1388 O O . VAL A 1 194 ? -9.507 -9.013 10.426 1.00 98.25 194 VAL A O 1
ATOM 1391 N N . ASP A 1 195 ? -7.865 -8.334 11.803 1.00 98.25 195 ASP A N 1
ATOM 1392 C CA . ASP A 1 195 ? -8.656 -8.326 13.027 1.00 98.25 195 ASP A CA 1
ATOM 1393 C C . ASP A 1 195 ? -9.060 -6.892 13.372 1.00 98.25 195 ASP A C 1
ATOM 1395 O O . ASP A 1 195 ? -8.231 -5.977 13.323 1.00 98.25 195 ASP A O 1
ATOM 1399 N N . VAL A 1 196 ? -10.324 -6.703 13.745 1.00 98.12 196 VAL A N 1
ATOM 1400 C CA . VAL A 1 196 ? -10.875 -5.431 14.220 1.00 98.12 196 VAL A CA 1
ATOM 1401 C C . VAL A 1 196 ? -11.491 -5.651 15.593 1.00 98.12 196 VAL A C 1
ATOM 1403 O O . VAL A 1 196 ? -12.325 -6.536 15.773 1.00 98.12 196 VAL A O 1
ATOM 1406 N N . GLN A 1 197 ? -11.098 -4.837 16.567 1.00 97.50 197 GLN A N 1
ATOM 1407 C CA . GLN A 1 197 ? -11.635 -4.900 17.924 1.00 97.50 197 GLN A CA 1
ATOM 1408 C C . GLN A 1 197 ? -12.130 -3.533 18.361 1.00 97.50 197 GLN A C 1
ATOM 1410 O O . GLN A 1 197 ? -11.430 -2.531 18.209 1.00 97.50 197 GLN A O 1
ATOM 1415 N N . HIS A 1 198 ? -13.311 -3.515 18.965 1.00 97.62 198 HIS A N 1
ATOM 1416 C CA . HIS A 1 198 ? -13.817 -2.354 19.671 1.00 97.62 198 HIS A CA 1
ATOM 1417 C C . HIS A 1 198 ? -13.085 -2.192 21.004 1.00 97.62 198 HIS A C 1
ATOM 1419 O O . HIS A 1 198 ? -13.072 -3.108 21.825 1.00 97.62 198 HIS A O 1
ATOM 1425 N N . LEU A 1 199 ? -12.501 -1.018 21.241 1.00 96.06 199 LEU A N 1
ATOM 1426 C CA . LEU A 1 199 ? -11.825 -0.697 22.499 1.00 96.06 199 LEU A CA 1
ATOM 1427 C C . LEU A 1 199 ? -12.724 0.136 23.416 1.00 96.06 199 LEU A C 1
ATOM 1429 O O . LEU A 1 199 ? -12.852 -0.166 24.599 1.00 96.06 199 LEU A O 1
ATOM 1433 N N . SER A 1 200 ? -13.355 1.185 22.884 1.00 96.56 200 SER A N 1
ATOM 1434 C CA . SER A 1 200 ? -14.205 2.105 23.651 1.00 96.56 200 SER A CA 1
ATOM 1435 C C . SER A 1 200 ? -15.089 2.964 22.739 1.00 96.56 200 SER A C 1
ATOM 1437 O O . SER A 1 200 ? -14.875 3.007 21.529 1.00 96.56 200 SER A O 1
ATOM 1439 N N . GLY A 1 201 ? -16.045 3.693 23.327 1.00 97.00 201 GLY A N 1
ATOM 1440 C CA . GLY A 1 201 ? -16.921 4.619 22.606 1.00 97.00 201 GLY A CA 1
ATOM 1441 C C . GLY A 1 201 ? -18.296 4.038 22.273 1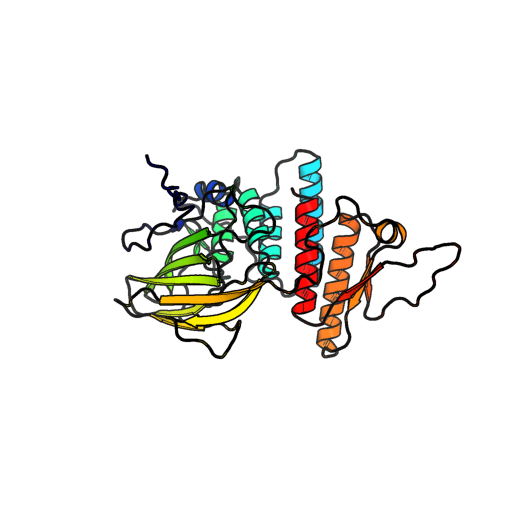.00 97.00 201 GLY A C 1
ATOM 1442 O O . GLY A 1 201 ? -18.799 3.169 22.987 1.00 97.00 201 GLY A O 1
ATOM 1443 N N . GLY A 1 202 ? -18.927 4.597 21.239 1.00 97.38 202 GLY A N 1
ATOM 1444 C CA . GLY A 1 202 ? -20.218 4.146 20.712 1.00 97.38 202 GLY A CA 1
ATOM 1445 C C . GLY A 1 202 ? -20.079 3.094 19.602 1.00 97.38 202 GLY A C 1
ATOM 1446 O O . GLY A 1 202 ? -18.971 2.652 19.310 1.00 97.38 202 GLY A O 1
ATOM 1447 N N . PRO A 1 203 ? -21.187 2.696 18.957 1.00 97.56 203 PRO A N 1
ATOM 1448 C CA . PRO A 1 203 ? -21.139 1.815 17.794 1.00 97.56 203 PRO A CA 1
ATOM 1449 C C . PRO A 1 203 ? -20.499 2.498 16.580 1.00 97.56 203 PRO A C 1
ATOM 1451 O O . PRO A 1 203 ? -20.543 3.724 16.442 1.00 97.56 203 PRO A O 1
ATOM 1454 N N . ALA A 1 204 ? -19.960 1.692 15.667 1.00 98.06 204 ALA A N 1
ATOM 1455 C CA . ALA A 1 204 ? -19.416 2.165 14.398 1.00 98.06 204 ALA A CA 1
ATOM 1456 C C . ALA A 1 204 ? -19.697 1.190 13.255 1.00 98.06 204 ALA A C 1
ATOM 1458 O O . ALA A 1 204 ? -19.859 -0.012 13.466 1.00 98.06 204 ALA A O 1
ATOM 1459 N N . SER A 1 205 ? -19.699 1.713 12.032 1.00 98.12 205 SER A N 1
ATOM 1460 C CA . SER A 1 205 ? -19.655 0.905 10.816 1.00 98.12 205 SER A CA 1
ATOM 1461 C C . SER A 1 205 ? -18.427 1.257 9.984 1.00 98.12 205 SER A C 1
ATOM 1463 O O . SER A 1 205 ? -17.996 2.412 9.927 1.00 98.12 205 SER A O 1
ATOM 1465 N N . LEU A 1 206 ? -17.837 0.262 9.330 1.00 97.88 206 LEU A N 1
ATOM 1466 C CA . LEU A 1 206 ? -16.714 0.444 8.414 1.00 97.88 206 LEU A CA 1
ATOM 1467 C C . LEU A 1 206 ? -16.776 -0.558 7.267 1.00 97.88 206 LEU A C 1
ATOM 1469 O O . LEU A 1 206 ? -17.495 -1.555 7.317 1.00 97.88 206 LEU A O 1
ATOM 1473 N N . ARG A 1 207 ? -15.984 -0.304 6.227 1.00 98.31 207 ARG A N 1
ATOM 1474 C CA . ARG A 1 207 ? -15.763 -1.249 5.132 1.00 98.31 207 ARG A CA 1
ATOM 1475 C C . ARG A 1 207 ? -14.288 -1.579 5.031 1.00 98.31 207 ARG A C 1
ATOM 1477 O O . ARG A 1 207 ? -13.451 -0.688 5.141 1.00 98.31 207 ARG A O 1
ATOM 1484 N N . LEU A 1 208 ? -13.965 -2.838 4.778 1.00 98.19 208 LEU A N 1
ATOM 1485 C CA . LEU A 1 208 ? -12.590 -3.312 4.742 1.00 98.19 208 LEU A CA 1
ATOM 1486 C C . LEU A 1 208 ? -12.311 -4.101 3.468 1.00 98.19 208 LEU A C 1
ATOM 1488 O O . LEU A 1 208 ? -13.043 -5.024 3.122 1.00 98.19 208 LEU A O 1
ATOM 1492 N N . LEU A 1 209 ? -11.221 -3.760 2.783 1.00 97.69 209 LEU A N 1
ATOM 1493 C CA . LEU A 1 209 ? -10.677 -4.574 1.703 1.00 97.69 209 LEU A CA 1
ATOM 1494 C C . LEU A 1 209 ? -9.437 -5.312 2.206 1.00 97.69 209 LEU A C 1
ATOM 1496 O O . LEU A 1 209 ? -8.438 -4.688 2.567 1.00 97.69 209 LEU A O 1
ATOM 1500 N N . ILE A 1 210 ? -9.483 -6.644 2.195 1.00 97.19 210 ILE A N 1
ATOM 1501 C CA . ILE A 1 210 ? -8.354 -7.473 2.628 1.00 97.19 210 ILE A CA 1
ATOM 1502 C C . ILE A 1 210 ? -7.179 -7.249 1.659 1.00 97.19 210 ILE A C 1
ATOM 1504 O O . ILE A 1 210 ? -7.370 -7.340 0.442 1.00 97.19 210 ILE A O 1
ATOM 1508 N N . PRO A 1 211 ? -5.955 -6.954 2.120 1.00 95.50 211 PRO A N 1
ATOM 1509 C CA . PRO A 1 211 ? -4.828 -6.808 1.208 1.00 95.50 211 PRO A CA 1
ATOM 1510 C C . PRO A 1 211 ? -4.393 -8.152 0.611 1.00 95.50 211 PRO A C 1
ATOM 1512 O O . PRO A 1 211 ? -4.451 -9.192 1.261 1.00 95.50 211 PRO A O 1
ATOM 1515 N N . GLU A 1 212 ? -3.921 -8.134 -0.638 1.00 91.94 212 GLU A N 1
ATOM 1516 C CA . GLU A 1 212 ? -3.487 -9.339 -1.355 1.00 91.94 212 GLU A CA 1
ATOM 1517 C C . GLU A 1 212 ? -1.950 -9.418 -1.436 1.00 91.94 212 GLU A C 1
ATOM 1519 O O . GLU A 1 212 ? -1.316 -8.468 -1.905 1.00 91.94 212 GLU A O 1
ATOM 1524 N N . PRO A 1 213 ? -1.319 -10.535 -1.020 1.00 89.38 213 PRO A N 1
ATOM 1525 C CA . PRO A 1 213 ? 0.126 -10.716 -1.138 1.00 89.38 213 PRO A CA 1
ATOM 1526 C C . PRO A 1 213 ? 0.635 -10.779 -2.585 1.00 89.38 213 PRO A C 1
ATOM 1528 O O . PRO A 1 213 ? 0.037 -11.461 -3.420 1.00 89.38 213 PRO A O 1
ATOM 1531 N N . PRO A 1 214 ? 1.790 -10.153 -2.897 1.00 82.88 214 PRO A N 1
ATOM 1532 C CA . PRO A 1 214 ? 2.402 -10.260 -4.217 1.00 82.88 214 PRO A CA 1
ATOM 1533 C C . PRO A 1 214 ? 2.667 -11.715 -4.611 1.00 82.88 214 PRO A C 1
ATOM 1535 O O . PRO A 1 214 ? 3.276 -12.468 -3.854 1.00 82.88 214 PRO A O 1
ATOM 1538 N N . GLY A 1 215 ? 2.239 -12.102 -5.814 1.00 82.19 215 GLY A N 1
ATOM 1539 C CA . GLY A 1 215 ? 2.406 -13.474 -6.315 1.00 82.19 215 GLY A CA 1
ATOM 1540 C C . GLY A 1 215 ? 1.348 -14.458 -5.809 1.00 82.19 215 GLY A C 1
ATOM 1541 O O . GLY A 1 215 ? 1.351 -15.615 -6.223 1.00 82.19 215 GLY A O 1
ATOM 1542 N N . PHE A 1 216 ? 0.407 -13.998 -4.989 1.00 88.38 216 PHE A N 1
ATOM 1543 C CA . PHE A 1 216 ? -0.742 -14.767 -4.534 1.00 88.38 216 PHE A CA 1
ATOM 1544 C C . PHE A 1 216 ? -2.035 -14.129 -5.033 1.00 88.38 216 PHE A C 1
ATOM 1546 O O . PHE A 1 216 ? -2.054 -12.987 -5.492 1.00 88.38 216 PHE A O 1
ATOM 1553 N N . GLU A 1 217 ? -3.111 -14.900 -5.004 1.00 91.06 217 GLU A N 1
ATOM 1554 C CA . GLU A 1 217 ? -4.453 -14.409 -5.280 1.00 91.06 217 GLU A CA 1
ATOM 1555 C C . GLU A 1 217 ? -5.425 -14.897 -4.225 1.00 91.06 217 GLU A C 1
ATOM 1557 O O . GLU A 1 217 ? -5.432 -16.086 -3.891 1.00 91.06 217 GLU A O 1
ATOM 1562 N N . ILE A 1 218 ? -6.244 -13.988 -3.702 1.00 94.00 218 ILE A N 1
ATOM 1563 C CA . ILE A 1 218 ? -7.304 -14.362 -2.770 1.00 94.00 218 ILE A CA 1
ATOM 1564 C C . ILE A 1 218 ? -8.412 -15.068 -3.554 1.00 94.00 218 ILE A C 1
ATOM 1566 O O . ILE A 1 218 ? -8.888 -14.584 -4.581 1.00 94.00 218 ILE A O 1
ATOM 1570 N N . ARG A 1 219 ? -8.787 -16.259 -3.082 1.00 94.88 219 ARG A N 1
ATOM 1571 C CA . ARG A 1 219 ? -9.794 -17.125 -3.717 1.00 94.88 219 ARG A CA 1
ATOM 1572 C C . ARG A 1 219 ? -11.044 -17.305 -2.873 1.00 94.88 219 ARG A C 1
ATOM 1574 O O . ARG A 1 219 ? -12.075 -17.685 -3.417 1.00 94.88 219 ARG A O 1
ATOM 1581 N N . VAL A 1 220 ? -10.939 -17.083 -1.566 1.00 96.62 220 VAL A N 1
ATOM 1582 C CA . VAL A 1 220 ? -12.061 -17.162 -0.632 1.00 96.62 220 VAL A CA 1
ATOM 1583 C C . VAL A 1 220 ? -11.868 -16.102 0.440 1.00 96.62 220 VAL A C 1
ATOM 1585 O O . VAL A 1 220 ? -10.775 -15.995 0.993 1.00 96.62 220 VAL A O 1
ATOM 1588 N N . GLU A 1 221 ? -12.923 -15.359 0.744 1.00 97.88 221 GLU A N 1
ATOM 1589 C CA . GLU A 1 221 ? -12.951 -14.369 1.818 1.00 97.88 221 GLU A CA 1
ATOM 1590 C C . GLU A 1 221 ? -13.966 -14.806 2.879 1.00 97.88 221 GLU A C 1
ATOM 1592 O O . GLU A 1 221 ? -14.994 -15.413 2.565 1.00 97.88 221 GLU A O 1
ATOM 1597 N N . TYR A 1 222 ? -13.644 -14.545 4.142 1.00 97.94 222 TYR A N 1
ATOM 1598 C CA . TYR A 1 222 ? -14.481 -14.834 5.299 1.00 97.94 222 TYR A CA 1
ATOM 1599 C C . TYR A 1 222 ? -14.585 -13.594 6.185 1.00 97.94 222 TYR A C 1
ATOM 1601 O O . TYR A 1 222 ? -13.600 -12.870 6.334 1.00 97.94 222 TYR A O 1
ATOM 1609 N N . VAL A 1 223 ? -15.740 -13.414 6.822 1.00 97.69 223 VAL A N 1
ATOM 1610 C CA . VAL A 1 223 ? -15.954 -12.487 7.943 1.00 97.69 223 VAL A CA 1
ATOM 1611 C C . VAL A 1 223 ? -16.474 -13.320 9.104 1.00 97.69 223 VAL A C 1
ATOM 1613 O O . VAL A 1 223 ? -17.471 -14.020 8.948 1.00 97.69 223 VAL A O 1
ATOM 1616 N N . ASP A 1 224 ? -15.761 -13.334 10.226 1.00 96.25 224 ASP A N 1
ATOM 1617 C CA . ASP A 1 224 ? -16.065 -14.172 11.395 1.00 96.25 224 ASP A CA 1
ATOM 1618 C C . ASP A 1 224 ? -16.296 -15.647 11.040 1.00 96.25 224 ASP A C 1
ATOM 1620 O O . ASP A 1 224 ? -17.177 -16.315 11.583 1.00 96.25 224 ASP A O 1
ATOM 1624 N N . TRP A 1 225 ? -15.480 -16.152 10.108 1.00 94.12 225 TRP A N 1
ATOM 1625 C CA . TRP A 1 225 ? -15.535 -17.518 9.568 1.00 94.12 225 TRP A CA 1
ATOM 1626 C C . TRP A 1 225 ? -16.760 -17.831 8.696 1.00 94.12 225 TRP A C 1
ATOM 1628 O O . TRP A 1 225 ? -16.891 -18.955 8.208 1.00 94.12 225 TRP A O 1
ATOM 1638 N N . PHE A 1 226 ? -17.602 -16.840 8.398 1.00 96.75 226 PHE A N 1
ATOM 1639 C CA . PHE A 1 226 ? -18.647 -16.942 7.385 1.00 96.75 226 PHE A CA 1
ATOM 1640 C C . PHE A 1 226 ? -18.088 -16.571 6.018 1.00 96.75 226 PHE A C 1
ATOM 1642 O O . PHE A 1 226 ? -17.594 -15.461 5.807 1.00 96.75 226 PHE A O 1
ATOM 1649 N N . ARG A 1 227 ? -18.148 -17.523 5.083 1.00 97.19 227 ARG A N 1
ATOM 1650 C CA . ARG A 1 227 ? -17.696 -17.328 3.705 1.00 97.19 227 ARG A CA 1
ATOM 1651 C C . ARG A 1 227 ? -18.526 -16.240 3.024 1.00 97.19 227 ARG A C 1
ATOM 1653 O O . ARG A 1 227 ? -19.745 -16.244 3.138 1.00 97.19 227 ARG A O 1
ATOM 1660 N N . GLN A 1 228 ? -17.847 -15.375 2.283 1.00 97.62 228 GLN A N 1
ATOM 1661 C CA . GLN A 1 228 ? -18.453 -14.326 1.472 1.00 97.62 228 GLN A CA 1
ATOM 1662 C C . GLN A 1 228 ? -18.657 -14.798 0.025 1.00 97.62 228 GLN A C 1
ATOM 1664 O O . GLN A 1 228 ? -17.896 -15.632 -0.486 1.00 97.62 228 GLN A O 1
ATOM 1669 N N . ASP A 1 229 ? -19.693 -14.268 -0.622 1.00 94.38 229 ASP A N 1
ATOM 1670 C CA . ASP A 1 229 ? -20.051 -14.612 -2.004 1.00 94.38 229 ASP A CA 1
ATOM 1671 C C . ASP A 1 229 ? -19.260 -13.803 -3.033 1.00 94.38 229 ASP A C 1
ATOM 1673 O O . ASP A 1 229 ? -18.946 -14.295 -4.121 1.00 94.38 229 ASP A O 1
ATOM 1677 N N . THR A 1 230 ? -18.913 -12.568 -2.682 1.00 92.38 230 THR A N 1
ATOM 1678 C CA . THR A 1 230 ? -18.071 -11.700 -3.496 1.00 92.38 230 THR A CA 1
ATOM 1679 C C . THR A 1 230 ? -16.608 -11.860 -3.095 1.00 92.38 230 THR A C 1
ATOM 1681 O O . THR A 1 230 ? -16.276 -12.318 -2.001 1.00 92.38 230 THR A O 1
ATOM 1684 N N . LEU A 1 231 ? -15.715 -11.553 -4.033 1.00 92.81 231 LEU A N 1
ATOM 1685 C CA . LEU A 1 231 ? -14.274 -11.580 -3.816 1.00 92.81 231 LEU A CA 1
ATOM 1686 C C . LEU A 1 231 ? -13.714 -10.217 -4.167 1.00 92.81 231 LEU A C 1
ATOM 1688 O O . LEU A 1 231 ? -14.029 -9.687 -5.233 1.00 92.81 231 LEU A O 1
ATOM 1692 N N . ARG A 1 232 ? -12.791 -9.720 -3.342 1.00 92.69 232 ARG A N 1
ATOM 1693 C CA . ARG A 1 232 ? -12.073 -8.462 -3.598 1.00 92.69 232 ARG A CA 1
ATOM 1694 C C . ARG A 1 232 ? -12.990 -7.238 -3.610 1.00 92.69 232 ARG A C 1
ATOM 1696 O O . ARG A 1 232 ? -12.621 -6.210 -4.179 1.00 92.69 232 ARG A O 1
ATOM 1703 N N . GLU A 1 233 ? -14.150 -7.337 -2.977 1.00 95.19 233 GLU A N 1
ATOM 1704 C CA . GLU A 1 233 ? -15.042 -6.208 -2.746 1.00 95.19 233 GLU A CA 1
ATOM 1705 C C . GLU A 1 233 ? -14.918 -5.742 -1.292 1.00 95.19 233 GLU A C 1
ATOM 1707 O O . GLU A 1 233 ? -14.582 -6.544 -0.419 1.00 95.19 233 GLU A O 1
ATOM 1712 N N . PRO A 1 234 ? -15.142 -4.449 -0.999 1.00 97.38 234 PRO A N 1
ATOM 1713 C CA . PRO A 1 234 ? -15.159 -3.976 0.376 1.00 97.38 234 PRO A CA 1
ATOM 1714 C C . PRO A 1 234 ? -16.209 -4.703 1.221 1.00 97.38 234 PRO A C 1
ATOM 1716 O O . PRO A 1 234 ? -17.403 -4.625 0.938 1.00 97.38 234 PRO A O 1
ATOM 1719 N N . LEU A 1 235 ? -15.758 -5.357 2.287 1.00 97.75 235 LEU A N 1
ATOM 1720 C CA . LEU A 1 235 ? -16.595 -6.102 3.220 1.00 97.75 235 LEU A CA 1
ATOM 1721 C C . LEU A 1 235 ? -17.066 -5.164 4.332 1.00 97.75 235 LEU A C 1
ATOM 1723 O O . LEU A 1 235 ? -16.243 -4.511 4.975 1.00 97.75 235 LEU A O 1
ATOM 1727 N N . ALA A 1 236 ? -18.377 -5.065 4.539 1.00 97.31 236 ALA A N 1
ATOM 1728 C CA . ALA A 1 236 ? -18.950 -4.232 5.591 1.00 97.31 236 ALA A CA 1
ATOM 1729 C C . ALA A 1 236 ? -18.838 -4.912 6.964 1.00 97.31 236 ALA A C 1
ATOM 1731 O O . ALA A 1 236 ? -18.974 -6.130 7.073 1.00 97.31 236 ALA A O 1
ATOM 1732 N N . LEU A 1 237 ? -18.617 -4.112 8.003 1.00 97.56 237 LEU A N 1
ATOM 1733 C CA . LEU A 1 237 ? -18.658 -4.527 9.399 1.00 97.56 237 LEU A CA 1
ATOM 1734 C C . LEU A 1 237 ? -19.364 -3.454 10.216 1.00 97.56 237 LEU A C 1
ATOM 1736 O O . LEU A 1 237 ? -18.979 -2.285 10.183 1.00 97.56 237 LEU A O 1
ATOM 1740 N N . GLU A 1 238 ? -20.356 -3.885 10.978 1.00 97.81 238 GLU A N 1
ATOM 1741 C CA . GLU A 1 238 ? -20.927 -3.128 12.084 1.00 97.81 238 GLU A CA 1
ATOM 1742 C C . GLU A 1 238 ? -20.332 -3.673 13.376 1.00 97.81 238 GLU A C 1
ATOM 1744 O O . GLU A 1 238 ? -20.256 -4.888 13.549 1.00 97.81 238 GLU A O 1
ATOM 1749 N N . ILE A 1 239 ? -19.896 -2.783 14.262 1.00 97.19 239 ILE A N 1
ATOM 1750 C CA . ILE A 1 239 ? -19.290 -3.157 15.536 1.00 97.19 239 ILE A CA 1
ATOM 1751 C C . ILE A 1 239 ? -19.963 -2.404 16.682 1.00 97.19 239 ILE A C 1
ATOM 1753 O O . ILE A 1 239 ? -20.154 -1.184 16.627 1.00 97.19 239 ILE A O 1
ATOM 1757 N N . GLN A 1 240 ? -20.336 -3.147 17.717 1.00 97.88 240 GLN A N 1
ATOM 1758 C CA . GLN A 1 240 ? -21.010 -2.664 18.914 1.00 97.88 240 GLN A CA 1
ATOM 1759 C C . GLN A 1 240 ? -20.063 -2.687 20.125 1.00 97.88 240 GLN A C 1
ATOM 1761 O O . GLN A 1 240 ? -19.120 -3.486 20.189 1.00 97.88 240 GLN A O 1
ATOM 1766 N N . PRO A 1 241 ? -20.310 -1.838 21.138 1.00 96.88 241 PRO A N 1
ATOM 1767 C CA . PRO A 1 241 ? -19.586 -1.923 22.397 1.00 96.88 241 PRO A CA 1
ATOM 1768 C C . PRO A 1 241 ? -19.743 -3.298 23.059 1.00 96.88 241 PRO A C 1
ATOM 1770 O O . PRO A 1 241 ? -20.856 -3.760 23.301 1.00 96.88 241 PRO A O 1
ATOM 1773 N N . GLY A 1 242 ? -18.616 -3.927 23.399 1.00 93.12 242 GLY A N 1
ATOM 1774 C CA . GLY A 1 242 ? -18.583 -5.252 24.026 1.00 93.12 242 GLY A CA 1
ATOM 1775 C C . GLY A 1 242 ? -18.525 -6.425 23.045 1.00 93.12 242 GLY A C 1
ATOM 1776 O O . GLY A 1 242 ? -18.440 -7.569 23.497 1.00 93.12 242 GLY A O 1
ATOM 1777 N N . ASP A 1 243 ? -18.520 -6.164 21.735 1.00 94.75 243 ASP A N 1
ATOM 1778 C CA . ASP A 1 243 ? -18.308 -7.209 20.739 1.00 94.75 243 ASP A CA 1
ATOM 1779 C C . ASP A 1 243 ? -16.934 -7.873 20.893 1.00 94.75 243 ASP A C 1
ATOM 1781 O O . ASP A 1 243 ? -15.939 -7.278 21.323 1.00 94.75 243 ASP A O 1
ATOM 1785 N N . ARG A 1 244 ? -16.885 -9.151 20.510 1.00 93.94 244 ARG A N 1
ATOM 1786 C CA . ARG A 1 244 ? -15.626 -9.886 20.360 1.00 93.94 244 ARG A CA 1
ATOM 1787 C C . ARG A 1 244 ? -14.810 -9.314 19.196 1.00 93.94 244 ARG A C 1
ATOM 1789 O O . ARG A 1 244 ? -15.318 -8.571 18.365 1.00 93.94 244 ARG A O 1
ATOM 1796 N N . VAL A 1 245 ? -13.545 -9.718 19.102 1.00 96.31 245 VAL A N 1
ATOM 1797 C CA . VAL A 1 245 ? -12.721 -9.404 17.927 1.00 96.31 245 VAL A CA 1
ATOM 1798 C C . VAL A 1 245 ? -13.387 -9.975 16.672 1.00 96.31 245 VAL A C 1
ATOM 1800 O O . VAL A 1 245 ? -13.709 -11.166 16.636 1.00 96.31 245 VAL A O 1
ATOM 1803 N N . HIS A 1 246 ? -13.572 -9.122 15.667 1.00 97.88 246 HIS A N 1
ATOM 1804 C CA . HIS A 1 246 ? -14.038 -9.513 14.344 1.00 97.88 246 HIS A CA 1
ATOM 1805 C C . HIS A 1 246 ? -12.852 -9.830 13.447 1.00 97.88 246 HIS A C 1
ATOM 1807 O O . HIS A 1 246 ? -11.862 -9.094 13.436 1.00 97.88 246 HIS A O 1
ATOM 1813 N N . THR A 1 247 ? -12.960 -10.896 12.662 1.00 97.88 247 THR A N 1
ATOM 1814 C CA . THR A 1 247 ? -11.859 -11.400 11.838 1.00 97.88 247 THR A CA 1
ATOM 1815 C C . THR A 1 247 ? -12.274 -11.468 10.376 1.00 97.88 247 THR A C 1
ATOM 1817 O O . THR A 1 247 ? -13.129 -12.264 9.985 1.00 97.88 247 THR A O 1
ATOM 1820 N N . PHE A 1 248 ? -11.594 -10.689 9.541 1.00 98.38 248 PHE A N 1
ATOM 1821 C CA . PHE A 1 248 ? -11.620 -10.825 8.091 1.00 98.38 248 PHE A CA 1
ATOM 1822 C C . PHE A 1 248 ? -10.480 -11.744 7.666 1.00 98.38 248 PHE A C 1
ATOM 1824 O O . PHE A 1 248 ? -9.317 -11.474 7.964 1.00 98.38 248 PHE A O 1
ATOM 1831 N N . PHE A 1 249 ? -10.780 -12.820 6.948 1.00 98.19 249 PHE A N 1
ATOM 1832 C CA . PHE A 1 249 ? -9.761 -13.764 6.497 1.00 98.19 249 PHE A CA 1
ATOM 1833 C C . PHE A 1 249 ? -9.843 -13.990 4.991 1.00 98.19 249 PHE A C 1
ATOM 1835 O O . PHE A 1 249 ? -10.844 -14.481 4.475 1.00 98.19 249 PHE A O 1
ATOM 1842 N N . GLY A 1 250 ? -8.772 -13.655 4.277 1.00 97.88 250 GLY A N 1
ATOM 1843 C CA . GLY A 1 250 ? -8.626 -13.907 2.849 1.00 97.88 250 GLY A CA 1
ATOM 1844 C C . GLY A 1 250 ? -7.713 -15.099 2.620 1.00 97.88 250 GLY A C 1
ATOM 1845 O O . GLY A 1 250 ? -6.494 -14.972 2.732 1.00 97.88 250 GLY A O 1
ATOM 1846 N N . ARG A 1 251 ? -8.276 -16.256 2.261 1.00 96.69 251 ARG A N 1
ATOM 1847 C CA . ARG A 1 251 ? -7.486 -17.430 1.878 1.00 96.69 251 ARG A CA 1
ATOM 1848 C C . ARG A 1 251 ? -6.944 -17.230 0.470 1.00 96.69 251 ARG A C 1
ATOM 1850 O O . ARG A 1 251 ? -7.717 -17.030 -0.474 1.00 96.69 251 ARG A O 1
ATOM 1857 N N . PHE A 1 252 ? -5.630 -17.338 0.315 1.00 93.88 252 PHE A N 1
ATOM 1858 C CA . PHE A 1 252 ? -4.982 -17.176 -0.981 1.00 93.88 252 PHE A CA 1
ATOM 1859 C C . PHE A 1 252 ? -4.424 -18.487 -1.530 1.00 93.88 252 PHE A C 1
ATOM 1861 O O . PHE A 1 252 ? -4.206 -19.461 -0.808 1.00 93.88 252 PHE A O 1
ATOM 1868 N N . LEU A 1 253 ? -4.146 -18.486 -2.830 1.00 91.94 253 LEU A N 1
ATOM 1869 C CA . LEU A 1 253 ? -3.318 -19.482 -3.501 1.00 91.94 253 LEU A CA 1
ATOM 1870 C C . LEU A 1 253 ? -2.170 -18.789 -4.224 1.00 91.94 253 LEU A C 1
ATOM 1872 O O . LEU A 1 253 ? -2.285 -17.628 -4.622 1.00 91.94 253 LEU A O 1
ATOM 1876 N N . ALA A 1 254 ? -1.060 -19.504 -4.399 1.00 87.44 254 ALA A N 1
ATOM 1877 C CA . ALA A 1 254 ? 0.009 -19.037 -5.267 1.00 87.44 254 ALA A CA 1
ATOM 1878 C C . ALA A 1 254 ? -0.550 -18.861 -6.682 1.00 87.44 254 ALA A C 1
ATOM 1880 O O . ALA A 1 254 ? -1.197 -19.763 -7.223 1.00 87.44 254 ALA A O 1
ATOM 1881 N N . ARG A 1 255 ? -0.301 -17.700 -7.288 1.00 83.69 255 ARG A N 1
ATOM 1882 C CA . ARG A 1 255 ? -0.641 -17.495 -8.693 1.00 83.69 255 ARG A CA 1
ATOM 1883 C C . ARG A 1 255 ? 0.223 -18.445 -9.526 1.00 83.69 255 ARG A C 1
ATOM 1885 O O . ARG A 1 255 ? 1.415 -18.579 -9.232 1.00 83.69 255 ARG A O 1
ATOM 1892 N N . PRO A 1 256 ? -0.325 -19.074 -10.580 1.00 74.00 256 PRO A N 1
ATOM 1893 C CA . PRO A 1 256 ? 0.487 -19.824 -11.526 1.00 74.00 256 PRO A CA 1
ATOM 1894 C C . PRO A 1 256 ? 1.630 -18.930 -12.008 1.00 74.00 256 PRO A C 1
ATOM 1896 O O . PRO A 1 256 ? 1.386 -17.833 -12.522 1.00 74.00 256 PRO A O 1
ATOM 1899 N N . ALA A 1 257 ? 2.871 -19.369 -11.799 1.00 58.75 257 ALA A N 1
ATOM 1900 C CA . ALA A 1 257 ? 4.062 -18.630 -12.190 1.00 58.75 257 ALA A CA 1
ATOM 1901 C C . ALA A 1 257 ? 4.176 -18.622 -13.720 1.00 58.75 257 ALA A C 1
ATOM 1903 O O . ALA A 1 257 ? 4.927 -19.383 -14.316 1.00 58.75 257 ALA A O 1
ATOM 1904 N N . GLY A 1 258 ? 3.395 -17.773 -14.384 1.00 51.50 258 GLY A N 1
ATOM 1905 C CA . GLY A 1 258 ? 3.495 -17.587 -15.828 1.00 51.50 258 GLY A CA 1
ATOM 1906 C C . GLY A 1 258 ? 4.674 -16.703 -16.230 1.00 51.50 258 GLY A C 1
ATOM 1907 O O . GLY A 1 258 ? 4.857 -16.454 -17.419 1.00 51.50 258 GLY A O 1
ATOM 1908 N N . ARG A 1 259 ? 5.409 -16.127 -15.265 1.00 55.56 259 ARG A N 1
ATOM 1909 C CA . ARG A 1 259 ? 6.391 -15.063 -15.513 1.00 55.56 259 ARG A CA 1
ATOM 1910 C C . ARG A 1 259 ? 7.572 -15.153 -14.544 1.00 55.56 259 ARG A C 1
ATOM 1912 O O . ARG A 1 259 ? 7.355 -15.475 -13.376 1.00 55.56 259 ARG A O 1
ATOM 1919 N N . PRO A 1 260 ? 8.802 -14.877 -15.008 1.00 49.34 260 PRO A N 1
ATOM 1920 C CA . PRO A 1 260 ? 9.992 -14.941 -14.170 1.00 49.34 260 PRO A CA 1
ATOM 1921 C C . PRO A 1 260 ? 9.904 -13.938 -13.012 1.00 49.34 260 PRO A C 1
ATOM 1923 O O . PRO A 1 260 ? 9.558 -12.775 -13.207 1.00 49.34 260 PRO A O 1
ATOM 1926 N N . VAL A 1 261 ? 10.211 -14.420 -11.806 1.00 50.66 261 VAL A N 1
ATOM 1927 C CA . VAL A 1 261 ? 10.053 -13.707 -10.520 1.00 50.66 261 VAL A CA 1
ATOM 1928 C C . VAL A 1 261 ? 11.316 -12.907 -10.144 1.00 50.66 261 VAL A C 1
ATOM 1930 O O . VAL A 1 261 ? 11.421 -12.360 -9.054 1.00 50.66 261 VAL A O 1
ATOM 1933 N N . GLY A 1 262 ? 12.290 -12.813 -11.049 1.00 53.12 262 GLY A N 1
ATOM 1934 C CA . GLY A 1 262 ? 13.503 -12.024 -10.857 1.00 53.12 262 GLY A CA 1
ATOM 1935 C C . GLY A 1 262 ? 13.970 -11.421 -12.169 1.00 53.12 262 GLY A C 1
ATOM 1936 O O . GLY A 1 262 ? 13.885 -12.066 -13.218 1.00 53.12 262 GLY A O 1
ATOM 1937 N N . LEU A 1 263 ? 14.469 -10.185 -12.114 1.00 52.88 263 LEU A N 1
ATOM 1938 C CA . LEU A 1 263 ? 15.220 -9.646 -13.239 1.00 52.88 263 LEU A CA 1
ATOM 1939 C C . LEU A 1 263 ? 16.530 -10.431 -13.356 1.00 52.88 263 LEU A C 1
ATOM 1941 O O . LEU A 1 263 ? 17.249 -10.554 -12.362 1.00 52.88 263 LEU A O 1
ATOM 1945 N N . PRO A 1 264 ? 16.872 -10.953 -14.544 1.00 59.03 264 PRO A N 1
ATOM 1946 C CA . PRO A 1 264 ? 18.219 -11.449 -14.772 1.00 59.03 264 PRO A CA 1
ATOM 1947 C C . PRO A 1 264 ? 19.220 -10.313 -14.505 1.00 59.03 264 PRO A C 1
ATOM 1949 O O . PRO A 1 264 ? 18.935 -9.146 -14.784 1.00 59.03 264 PRO A O 1
ATOM 1952 N N . GLY A 1 265 ? 20.404 -10.644 -13.972 1.00 65.50 265 GLY A N 1
ATOM 1953 C CA . GLY A 1 265 ? 21.436 -9.638 -13.664 1.00 65.50 265 GLY A CA 1
ATOM 1954 C C . GLY A 1 265 ? 21.813 -8.771 -14.877 1.00 65.50 265 GLY A C 1
ATOM 1955 O O . GLY A 1 265 ? 22.191 -7.607 -14.738 1.00 65.50 265 GLY A O 1
ATOM 1956 N N . HIS A 1 266 ? 21.608 -9.304 -16.081 1.00 72.88 266 HIS A N 1
ATOM 1957 C CA . HIS A 1 266 ? 21.743 -8.618 -17.357 1.00 72.88 266 HIS A CA 1
ATOM 1958 C C . HIS A 1 266 ? 20.469 -8.780 -18.194 1.00 72.88 266 HIS A C 1
ATOM 1960 O O . HIS A 1 266 ? 19.831 -9.833 -18.182 1.00 72.88 266 HIS A O 1
ATOM 1966 N N . LEU A 1 267 ? 20.109 -7.744 -18.953 1.00 78.69 267 LEU A N 1
ATOM 1967 C CA . LEU A 1 267 ? 19.027 -7.842 -19.930 1.00 78.69 267 LEU A CA 1
ATOM 1968 C C . LEU A 1 267 ? 19.464 -8.740 -21.106 1.00 78.69 267 LEU A C 1
ATOM 1970 O O . LEU A 1 267 ? 20.619 -8.661 -21.530 1.00 78.69 267 LEU A O 1
ATOM 1974 N N . PRO A 1 268 ? 18.566 -9.572 -21.668 1.00 81.38 268 PRO A N 1
ATOM 1975 C CA . PRO A 1 268 ? 18.852 -10.345 -22.873 1.00 81.38 268 PRO A CA 1
ATOM 1976 C C . PRO A 1 268 ? 19.348 -9.462 -24.025 1.00 81.38 268 PRO A C 1
ATOM 1978 O O . PRO A 1 268 ? 18.807 -8.377 -24.253 1.00 81.38 268 PRO A O 1
ATOM 1981 N N . ALA A 1 269 ? 20.312 -9.954 -24.811 1.00 80.06 269 ALA A N 1
ATOM 1982 C CA . ALA A 1 269 ? 20.894 -9.211 -25.936 1.00 80.06 269 ALA A CA 1
ATOM 1983 C C . ALA A 1 269 ? 19.836 -8.701 -26.933 1.00 80.06 269 ALA A C 1
ATOM 1985 O O . ALA A 1 269 ? 19.941 -7.580 -27.421 1.00 80.06 269 ALA A O 1
ATOM 1986 N N . GLY A 1 270 ? 18.771 -9.474 -27.170 1.00 79.19 270 GLY A N 1
ATOM 1987 C CA . GLY A 1 270 ? 17.660 -9.053 -28.028 1.00 79.19 270 GLY A CA 1
ATOM 1988 C C . GLY A 1 270 ? 16.896 -7.827 -27.506 1.00 79.19 270 GLY A C 1
ATOM 1989 O O . GLY A 1 270 ? 16.435 -7.020 -28.309 1.00 79.19 270 GLY A O 1
ATOM 1990 N N . ILE A 1 271 ? 16.802 -7.645 -26.183 1.00 85.12 271 ILE A N 1
ATOM 1991 C CA . ILE A 1 271 ? 16.214 -6.443 -25.568 1.00 85.12 271 ILE A CA 1
ATOM 1992 C C . ILE A 1 271 ? 17.196 -5.272 -25.655 1.00 85.12 271 ILE A C 1
ATOM 1994 O O . ILE A 1 271 ? 16.793 -4.172 -26.018 1.00 85.12 271 ILE A O 1
ATOM 1998 N N . LEU A 1 272 ? 18.480 -5.506 -25.370 1.00 84.94 272 LEU A N 1
ATOM 1999 C CA . LEU A 1 272 ? 19.506 -4.459 -25.434 1.00 84.94 272 LEU A CA 1
ATOM 2000 C C . LEU A 1 272 ? 19.668 -3.887 -26.850 1.00 84.94 272 LEU A C 1
ATOM 2002 O O . LEU A 1 272 ? 19.829 -2.684 -27.012 1.00 84.94 272 LEU A O 1
ATOM 2006 N N . GLN A 1 273 ? 19.611 -4.741 -27.874 1.00 82.56 273 GLN A N 1
ATOM 2007 C CA . GLN A 1 273 ? 19.861 -4.341 -29.260 1.00 82.56 273 GLN A CA 1
ATOM 2008 C C . GLN A 1 273 ? 18.588 -3.952 -30.020 1.00 82.56 273 GLN A C 1
ATOM 2010 O O . GLN A 1 273 ? 18.610 -3.020 -30.821 1.00 82.56 273 GLN A O 1
ATOM 2015 N N . GLY A 1 274 ? 17.484 -4.670 -29.790 1.00 81.81 274 GLY A N 1
ATOM 2016 C CA . GLY A 1 274 ? 16.214 -4.459 -30.493 1.00 81.81 274 GLY A CA 1
ATOM 2017 C C . GLY A 1 274 ? 15.194 -3.623 -29.718 1.00 81.81 274 GLY A C 1
ATOM 2018 O O . GLY A 1 274 ? 14.177 -3.227 -30.284 1.00 81.81 274 GLY A O 1
ATOM 2019 N N . GLY A 1 275 ? 15.427 -3.361 -28.431 1.00 88.50 275 GLY A N 1
ATOM 2020 C CA . GLY A 1 275 ? 14.467 -2.689 -27.563 1.00 88.50 275 GLY A CA 1
ATOM 2021 C C . GLY A 1 275 ? 13.261 -3.544 -27.180 1.00 88.50 275 GLY A C 1
ATOM 2022 O O . GLY A 1 275 ? 13.176 -4.749 -27.458 1.00 88.50 275 GLY A O 1
ATOM 2023 N N . LEU A 1 276 ? 12.300 -2.881 -26.541 1.00 90.81 276 LEU A N 1
ATOM 2024 C CA . LEU A 1 276 ? 11.055 -3.469 -26.058 1.00 90.81 276 LEU A CA 1
ATOM 2025 C C . LEU A 1 276 ? 9.848 -2.771 -26.697 1.00 90.81 276 LEU A C 1
ATOM 2027 O O . LEU A 1 276 ? 9.786 -1.546 -26.771 1.00 90.81 276 LEU A O 1
ATOM 2031 N N . HIS A 1 277 ? 8.856 -3.544 -27.127 1.00 91.62 277 HIS A N 1
ATOM 2032 C CA . HIS A 1 277 ? 7.582 -3.021 -27.604 1.00 91.62 277 HIS A CA 1
ATOM 2033 C C . HIS A 1 277 ? 6.446 -3.547 -26.725 1.00 91.62 277 HIS A C 1
ATOM 2035 O O . HIS A 1 277 ? 6.177 -4.749 -26.689 1.00 91.62 277 HIS A O 1
ATOM 2041 N N . LEU A 1 278 ? 5.790 -2.643 -26.003 1.00 92.81 278 LEU A N 1
ATOM 2042 C CA . LEU A 1 278 ? 4.615 -2.926 -25.189 1.00 92.81 278 LEU A CA 1
ATOM 2043 C C . LEU A 1 278 ? 3.370 -2.847 -26.077 1.00 92.81 278 LEU A C 1
ATOM 2045 O O . LEU A 1 278 ? 3.133 -1.837 -26.735 1.00 92.81 278 LEU A O 1
ATOM 2049 N N . VAL A 1 279 ? 2.579 -3.912 -26.113 1.00 91.12 279 VAL A N 1
ATOM 2050 C CA . VAL A 1 279 ? 1.379 -3.980 -26.954 1.00 91.12 279 VAL A CA 1
ATOM 2051 C C . VAL A 1 279 ? 0.160 -4.141 -26.066 1.00 91.12 279 VAL A C 1
ATOM 2053 O O . VAL A 1 279 ? 0.062 -5.129 -25.335 1.00 91.12 279 VAL A O 1
ATOM 2056 N N . SER A 1 280 ? -0.767 -3.186 -26.140 1.00 89.75 280 SER A N 1
ATOM 2057 C CA . SER A 1 280 ? -2.072 -3.322 -25.486 1.00 89.75 280 SER A CA 1
ATOM 2058 C C . SER A 1 280 ? -2.908 -4.384 -26.202 1.00 89.75 280 SER A C 1
ATOM 2060 O O . SER A 1 280 ? -2.948 -4.416 -27.434 1.00 89.75 280 SER A O 1
ATOM 2062 N N . SER A 1 281 ? -3.557 -5.276 -25.453 1.00 83.88 281 SER A N 1
ATOM 2063 C CA . SER A 1 281 ? -4.455 -6.277 -26.039 1.00 83.88 281 SER A CA 1
ATOM 2064 C C . SER A 1 281 ? -5.790 -5.654 -26.446 1.00 83.88 281 SER A C 1
ATOM 2066 O O . SER A 1 281 ? -6.280 -4.714 -25.829 1.00 83.88 281 SER A O 1
ATOM 2068 N N . THR A 1 282 ? -6.411 -6.211 -27.481 1.00 71.00 282 THR A N 1
ATOM 2069 C CA . THR A 1 282 ? -7.767 -5.852 -27.904 1.00 71.00 282 THR A CA 1
ATOM 2070 C C . THR A 1 282 ? -8.794 -6.539 -26.998 1.00 71.00 282 THR A C 1
ATOM 2072 O O . THR A 1 282 ? -8.642 -7.718 -26.679 1.00 71.00 282 THR A O 1
ATOM 2075 N N . GLY A 1 283 ? -9.834 -5.819 -26.563 1.00 69.31 283 GLY A N 1
ATOM 2076 C CA . GLY A 1 283 ? -10.910 -6.395 -25.739 1.00 69.31 283 GLY A CA 1
ATOM 2077 C C . GLY A 1 283 ? -11.679 -5.407 -24.855 1.00 69.31 283 GLY A C 1
ATOM 2078 O O . GLY A 1 283 ? -12.776 -5.734 -24.415 1.00 69.31 283 GLY A O 1
ATOM 2079 N N . SER A 1 284 ? -11.131 -4.215 -24.613 1.00 80.75 284 SER A N 1
ATOM 2080 C CA . SER A 1 284 ? -11.770 -3.150 -23.823 1.00 80.75 284 SER A CA 1
ATOM 2081 C C . SER A 1 284 ? -12.654 -2.240 -24.691 1.00 80.75 284 SER A C 1
ATOM 2083 O O . SER A 1 284 ? -12.563 -2.265 -25.921 1.00 80.75 284 SER A O 1
ATOM 2085 N N . SER A 1 285 ? -13.494 -1.401 -24.069 1.00 86.88 285 SER A N 1
ATOM 2086 C CA . SER A 1 285 ? -14.210 -0.348 -24.809 1.00 86.88 285 SER A CA 1
ATOM 2087 C C . SER A 1 285 ? -13.216 0.636 -25.458 1.00 86.88 285 SER A C 1
ATOM 2089 O O . SER A 1 285 ? -12.108 0.795 -24.940 1.00 86.88 285 SER A O 1
ATOM 2091 N N . PRO A 1 286 ? -13.569 1.342 -26.553 1.00 87.19 286 PRO A N 1
ATOM 2092 C CA . PRO A 1 286 ? -12.638 2.251 -27.234 1.00 87.19 286 PRO A CA 1
ATOM 2093 C C . PRO A 1 286 ? -12.014 3.310 -26.312 1.00 87.19 286 PRO A C 1
ATOM 2095 O O . PRO A 1 286 ? -10.831 3.621 -26.433 1.00 87.19 286 PRO A O 1
ATOM 2098 N N . GLN A 1 287 ? -12.792 3.825 -25.356 1.00 87.31 287 GLN A N 1
ATOM 2099 C CA . GLN A 1 287 ? -12.316 4.795 -24.371 1.00 87.31 287 GLN A CA 1
ATOM 2100 C C . GLN A 1 287 ? -11.316 4.170 -23.389 1.00 87.31 287 GLN A C 1
ATOM 2102 O O . GLN A 1 287 ? -10.234 4.716 -23.189 1.00 87.31 287 GLN A O 1
ATOM 2107 N N . GLN A 1 288 ? -11.630 2.993 -22.839 1.00 85.94 288 GLN A N 1
ATOM 2108 C CA . GLN A 1 288 ? -10.708 2.262 -21.965 1.00 85.94 288 GLN A CA 1
ATOM 2109 C C . GLN A 1 288 ? -9.411 1.907 -22.694 1.00 85.94 288 GLN A C 1
ATOM 2111 O O . GLN A 1 288 ? -8.332 1.995 -22.123 1.00 85.94 288 GLN A O 1
ATOM 2116 N N . GLN A 1 289 ? -9.505 1.546 -23.972 1.00 87.62 289 GLN A N 1
ATOM 2117 C CA . GLN A 1 289 ? -8.348 1.189 -24.781 1.00 87.62 289 GLN A CA 1
ATOM 2118 C C . GLN A 1 289 ? -7.420 2.391 -25.024 1.00 87.62 289 GLN A C 1
ATOM 2120 O O . GLN A 1 289 ? -6.199 2.228 -25.040 1.00 87.62 289 GLN A O 1
ATOM 2125 N N . LEU A 1 290 ? -7.979 3.598 -25.179 1.00 89.19 290 LEU A N 1
ATOM 2126 C CA . LEU A 1 290 ? -7.211 4.839 -25.292 1.00 89.19 290 LEU A CA 1
ATOM 2127 C C . LEU A 1 290 ? -6.511 5.196 -23.972 1.00 89.19 290 LEU A C 1
ATOM 2129 O O . LEU A 1 290 ? -5.332 5.549 -23.986 1.00 89.19 290 LEU A O 1
ATOM 2133 N N . GLU A 1 291 ? -7.205 5.062 -22.841 1.00 88.94 291 GLU A N 1
ATOM 2134 C CA . GLU A 1 291 ? -6.630 5.276 -21.506 1.00 88.94 291 GLU A CA 1
ATOM 2135 C C . GLU A 1 291 ? -5.500 4.278 -21.208 1.00 88.94 291 GLU A C 1
ATOM 2137 O O . GLU A 1 291 ? -4.413 4.675 -20.790 1.00 88.94 291 GLU A O 1
ATOM 2142 N N . GLU A 1 292 ? -5.719 2.989 -21.487 1.00 89.25 292 GLU A N 1
ATOM 2143 C CA . GLU A 1 292 ? -4.715 1.929 -21.330 1.00 89.25 292 GLU A CA 1
ATOM 2144 C C . GLU A 1 292 ? -3.492 2.162 -22.224 1.00 89.25 292 GLU A C 1
ATOM 2146 O O . GLU A 1 292 ? -2.356 1.959 -21.794 1.00 89.25 292 GLU A O 1
ATOM 2151 N N . LEU A 1 293 ? -3.703 2.605 -23.467 1.00 91.94 293 LEU A N 1
ATOM 2152 C CA . LEU A 1 293 ? -2.608 2.929 -24.375 1.00 91.94 293 LEU A CA 1
ATOM 2153 C C . LEU A 1 293 ? -1.816 4.153 -23.895 1.00 91.94 293 LEU A C 1
ATOM 2155 O O . LEU A 1 293 ? -0.587 4.118 -23.936 1.00 91.94 293 LEU A O 1
ATOM 2159 N N . SER A 1 294 ? -2.499 5.198 -23.423 1.00 92.50 294 SER A N 1
ATOM 2160 C CA . SER A 1 294 ? -1.865 6.395 -22.858 1.00 92.50 294 SER A CA 1
ATOM 2161 C C . SER A 1 294 ? -0.996 6.046 -21.644 1.00 92.50 294 SER A C 1
ATOM 2163 O O . SER A 1 294 ? 0.175 6.426 -21.576 1.00 92.50 294 SER A O 1
ATOM 2165 N N . GLU A 1 295 ? -1.521 5.223 -20.729 1.00 92.44 295 GLU A N 1
ATOM 2166 C CA . GLU A 1 295 ? -0.776 4.717 -19.571 1.00 92.44 295 GLU A CA 1
ATOM 2167 C C . GLU A 1 295 ? 0.462 3.911 -20.003 1.00 92.44 295 GLU A C 1
ATOM 2169 O O . GLU A 1 295 ? 1.563 4.148 -19.506 1.00 92.44 295 GLU A O 1
ATOM 2174 N N . LEU A 1 296 ? 0.318 3.003 -20.977 1.00 94.00 296 LEU A N 1
ATOM 2175 C CA . LEU A 1 296 ? 1.435 2.212 -21.504 1.00 94.00 296 LEU A CA 1
ATOM 2176 C C . LEU A 1 296 ? 2.505 3.070 -22.190 1.00 94.00 296 LEU A C 1
ATOM 2178 O O . LEU A 1 296 ? 3.693 2.767 -22.075 1.00 94.00 296 LEU A O 1
ATOM 2182 N N . GLN A 1 297 ? 2.108 4.123 -22.906 1.00 95.50 297 GLN A N 1
ATOM 2183 C CA . GLN A 1 297 ? 3.034 5.064 -23.537 1.00 95.50 297 GLN A CA 1
ATOM 2184 C C . GLN A 1 297 ? 3.819 5.860 -22.497 1.00 95.50 297 GLN A C 1
ATOM 2186 O O . GLN A 1 297 ? 5.038 5.984 -22.626 1.00 95.50 297 GLN A O 1
ATOM 2191 N N . ALA A 1 298 ? 3.156 6.335 -21.443 1.00 95.12 298 ALA A N 1
ATOM 2192 C CA . ALA A 1 298 ? 3.819 7.019 -20.341 1.00 95.12 298 ALA A CA 1
ATOM 2193 C C . ALA A 1 298 ? 4.779 6.091 -19.583 1.00 95.12 298 ALA A C 1
ATOM 2195 O O . ALA A 1 298 ? 5.926 6.463 -19.332 1.00 95.12 298 ALA A O 1
ATOM 2196 N N . ALA A 1 299 ? 4.361 4.852 -19.302 1.00 95.44 299 ALA A N 1
ATOM 2197 C CA . ALA A 1 299 ? 5.224 3.843 -18.697 1.00 95.44 299 ALA A CA 1
ATOM 2198 C C . ALA A 1 299 ? 6.446 3.540 -19.582 1.00 95.44 299 ALA A C 1
ATOM 2200 O O . ALA A 1 299 ? 7.573 3.519 -19.094 1.00 95.44 299 ALA A O 1
ATOM 2201 N N . ALA A 1 300 ? 6.259 3.363 -20.895 1.00 95.50 300 ALA A N 1
ATOM 2202 C CA . ALA A 1 300 ? 7.359 3.158 -21.839 1.00 95.50 300 ALA A CA 1
ATOM 2203 C C . ALA A 1 300 ? 8.358 4.328 -21.834 1.00 95.50 300 ALA A C 1
ATOM 2205 O O . ALA A 1 300 ? 9.569 4.096 -21.804 1.00 95.50 300 ALA A O 1
ATOM 2206 N N . ALA A 1 301 ? 7.854 5.566 -21.828 1.00 96.38 301 ALA A N 1
ATOM 2207 C CA . ALA A 1 301 ? 8.672 6.774 -21.791 1.00 96.38 301 ALA A CA 1
ATOM 2208 C C . ALA A 1 301 ? 9.462 6.916 -20.480 1.00 96.38 301 ALA A C 1
ATOM 2210 O O . ALA A 1 301 ? 10.605 7.361 -20.515 1.00 96.38 301 ALA A O 1
ATOM 2211 N N . ALA A 1 302 ? 8.890 6.498 -19.347 1.00 96.06 302 ALA A N 1
ATOM 2212 C CA . ALA A 1 302 ? 9.572 6.501 -18.054 1.00 96.06 302 ALA A CA 1
ATOM 2213 C C . ALA A 1 302 ? 10.620 5.378 -17.936 1.00 96.06 302 ALA A C 1
ATOM 2215 O O . ALA A 1 302 ? 11.731 5.603 -17.464 1.00 96.06 302 ALA A O 1
ATOM 2216 N N . ILE A 1 303 ? 10.295 4.163 -18.390 1.00 95.31 303 ILE A N 1
ATOM 2217 C CA . ILE A 1 303 ? 11.153 2.980 -18.222 1.00 95.31 303 ILE A CA 1
ATOM 2218 C C . ILE A 1 303 ? 12.365 3.006 -19.166 1.00 95.31 303 ILE A C 1
ATOM 2220 O O . ILE A 1 303 ? 13.454 2.582 -18.776 1.00 95.31 303 ILE A O 1
ATOM 2224 N N . GLY A 1 304 ? 12.195 3.471 -20.409 1.00 94.00 304 GLY A N 1
ATOM 2225 C CA . GLY A 1 304 ? 13.249 3.427 -21.429 1.00 94.00 304 GLY A CA 1
ATOM 2226 C C . GLY A 1 304 ? 14.572 4.067 -20.983 1.00 94.00 304 GLY A C 1
ATOM 2227 O O . GLY A 1 304 ? 15.599 3.382 -21.005 1.00 94.00 304 GLY A O 1
ATOM 2228 N N . PRO A 1 305 ? 14.563 5.331 -20.515 1.00 95.19 305 PRO A N 1
ATOM 2229 C CA . PRO A 1 305 ? 15.753 6.001 -19.994 1.00 95.19 305 PRO A CA 1
ATOM 2230 C C . PRO A 1 305 ? 16.377 5.291 -18.785 1.00 95.19 305 PRO A C 1
ATOM 2232 O O . PRO A 1 305 ? 17.594 5.136 -18.743 1.00 95.19 305 PRO A O 1
ATOM 2235 N N . LEU A 1 306 ? 15.559 4.800 -17.846 1.00 94.00 306 LEU A N 1
ATOM 2236 C CA . LEU A 1 306 ? 16.025 4.106 -16.635 1.00 94.00 306 LEU A CA 1
ATOM 2237 C C . LEU A 1 306 ? 16.789 2.811 -16.944 1.00 94.00 306 LEU A C 1
ATOM 2239 O O . LEU A 1 306 ? 17.713 2.437 -16.225 1.00 94.00 306 LEU A O 1
ATOM 2243 N N . LEU A 1 307 ? 16.396 2.113 -18.010 1.00 90.69 307 LEU A N 1
ATOM 2244 C CA . LEU A 1 307 ? 17.030 0.868 -18.443 1.00 90.69 307 LEU A CA 1
ATOM 2245 C C . LEU A 1 307 ? 18.076 1.064 -19.550 1.00 90.69 307 LEU A C 1
ATOM 2247 O O . LEU A 1 307 ? 18.759 0.103 -19.903 1.00 90.69 307 LEU A O 1
ATOM 2251 N N . GLY A 1 308 ? 18.195 2.271 -20.111 1.00 91.69 308 GLY A N 1
ATOM 2252 C CA . GLY A 1 308 ? 19.085 2.559 -21.235 1.00 91.69 308 GLY A CA 1
ATOM 2253 C C . GLY A 1 308 ? 18.712 1.822 -22.527 1.00 91.69 308 GLY A C 1
ATOM 2254 O O . GLY A 1 308 ? 19.592 1.526 -23.333 1.00 91.69 308 GLY A O 1
ATOM 2255 N N . ILE A 1 309 ? 17.430 1.494 -22.729 1.00 90.94 309 ILE A N 1
ATOM 2256 C CA . ILE A 1 309 ? 16.939 0.772 -23.916 1.00 90.94 309 ILE A CA 1
ATOM 2257 C C . ILE A 1 309 ? 15.763 1.506 -24.573 1.00 90.94 309 ILE A C 1
ATOM 2259 O O . ILE A 1 309 ? 14.960 2.138 -23.885 1.00 90.94 309 ILE A O 1
ATOM 2263 N N . PRO A 1 310 ? 15.593 1.403 -25.904 1.00 90.81 310 PRO A N 1
ATOM 2264 C CA . PRO A 1 310 ? 14.420 1.956 -26.560 1.00 90.81 310 PRO A CA 1
ATOM 2265 C C . PRO A 1 310 ? 13.177 1.137 -26.195 1.00 90.81 310 PRO A C 1
ATOM 2267 O O . PRO A 1 310 ? 13.127 -0.073 -26.425 1.00 90.81 310 PRO A O 1
ATOM 2270 N N . ILE A 1 311 ? 12.155 1.810 -25.661 1.00 93.62 311 ILE A N 1
ATOM 2271 C CA . ILE A 1 311 ? 10.851 1.212 -25.365 1.00 93.62 311 ILE A CA 1
ATOM 2272 C C . ILE A 1 311 ? 9.766 1.998 -26.087 1.00 93.62 311 ILE A C 1
ATOM 2274 O O . ILE A 1 311 ? 9.752 3.227 -26.067 1.00 93.62 311 ILE A O 1
ATOM 2278 N N . ARG A 1 312 ? 8.863 1.284 -26.754 1.00 93.56 312 ARG A N 1
ATOM 2279 C CA . ARG A 1 312 ? 7.698 1.862 -27.433 1.00 93.56 312 ARG A CA 1
ATOM 2280 C C . ARG A 1 312 ? 6.433 1.178 -26.946 1.00 93.56 312 ARG A C 1
ATOM 2282 O O . ARG A 1 312 ? 6.491 0.024 -26.529 1.00 93.56 312 ARG A O 1
ATOM 2289 N N . ALA A 1 313 ? 5.303 1.866 -27.041 1.00 93.38 313 ALA A N 1
ATOM 2290 C CA . ALA A 1 313 ? 3.995 1.286 -26.772 1.00 93.38 313 ALA A CA 1
ATOM 2291 C C . ALA A 1 313 ? 3.016 1.586 -27.909 1.00 93.38 313 ALA A C 1
ATOM 2293 O O . ALA A 1 313 ? 2.998 2.699 -28.442 1.00 93.38 313 ALA A O 1
ATOM 2294 N N . SER A 1 314 ? 2.203 0.600 -28.279 1.00 92.25 314 SER A N 1
ATOM 2295 C CA . SER A 1 314 ? 1.156 0.757 -29.290 1.00 92.25 314 SER A CA 1
ATOM 2296 C C . SER A 1 314 ? 0.015 -0.249 -29.096 1.00 92.25 314 SER A C 1
ATOM 2298 O O . SER A 1 314 ? 0.076 -1.150 -28.257 1.00 92.25 314 SER A O 1
ATOM 2300 N N . SER A 1 315 ? -1.052 -0.096 -29.881 1.00 88.94 315 SER A N 1
ATOM 2301 C CA . SER A 1 315 ? -2.166 -1.048 -29.945 1.00 88.94 315 SER A CA 1
ATOM 2302 C C . SER A 1 315 ? -1.908 -2.225 -30.895 1.00 88.94 315 SER A C 1
ATOM 2304 O O . SER A 1 315 ? -2.702 -3.163 -30.934 1.00 88.94 315 SER A O 1
ATOM 2306 N N . GLN A 1 316 ? -0.820 -2.199 -31.672 1.00 85.88 316 GLN A N 1
ATOM 2307 C CA . GLN A 1 316 ? -0.523 -3.209 -32.686 1.00 85.88 316 GLN A CA 1
ATOM 2308 C C . GLN A 1 316 ? 0.927 -3.674 -32.586 1.00 85.88 316 GLN A C 1
ATOM 2310 O O . GLN A 1 316 ? 1.861 -2.879 -32.556 1.00 85.88 316 GLN A O 1
ATOM 2315 N N . ALA A 1 317 ? 1.131 -4.991 -32.583 1.00 81.38 317 ALA A N 1
ATOM 2316 C CA . ALA A 1 317 ? 2.479 -5.536 -32.668 1.00 81.38 317 ALA A CA 1
ATOM 2317 C C . ALA A 1 317 ? 3.173 -5.028 -33.949 1.00 81.38 317 ALA A C 1
ATOM 2319 O O . ALA A 1 317 ? 2.520 -4.899 -34.988 1.00 81.38 317 ALA A O 1
ATOM 2320 N N . PRO A 1 318 ? 4.482 -4.734 -33.894 1.00 78.44 318 PRO A N 1
ATOM 2321 C CA . PRO A 1 318 ? 5.194 -4.226 -35.055 1.00 78.44 318 PRO A CA 1
ATOM 2322 C C . PRO A 1 318 ? 5.203 -5.307 -36.138 1.00 78.44 318 PRO A C 1
ATOM 2324 O O . PRO A 1 318 ? 5.398 -6.487 -35.834 1.00 78.44 318 PRO A O 1
ATOM 2327 N N . ALA A 1 319 ? 5.003 -4.908 -37.396 1.00 68.31 319 ALA A N 1
ATOM 2328 C CA . ALA A 1 319 ? 5.134 -5.823 -38.521 1.00 68.31 319 ALA A CA 1
ATOM 2329 C C . ALA A 1 319 ? 6.550 -6.423 -38.507 1.00 68.31 319 ALA A C 1
ATOM 2331 O O . ALA A 1 319 ? 7.547 -5.698 -38.460 1.00 68.31 319 ALA A O 1
ATOM 2332 N N . THR A 1 320 ? 6.639 -7.750 -38.476 1.00 59.94 320 THR A N 1
ATOM 2333 C CA . THR A 1 320 ? 7.891 -8.503 -38.404 1.00 59.94 320 THR A CA 1
ATOM 2334 C C . THR A 1 320 ? 8.731 -8.245 -39.652 1.00 59.94 320 THR A C 1
ATOM 2336 O O . THR A 1 320 ? 8.546 -8.888 -40.679 1.00 59.94 320 THR A O 1
ATOM 2339 N N . ALA A 1 321 ? 9.691 -7.330 -39.561 1.00 51.19 321 ALA A N 1
ATOM 2340 C CA . ALA A 1 321 ? 10.768 -7.205 -40.533 1.00 51.19 321 ALA A CA 1
ATOM 2341 C C . ALA A 1 321 ? 12.096 -7.489 -39.821 1.00 51.19 321 ALA A C 1
ATOM 2343 O O . ALA A 1 321 ? 12.819 -6.574 -39.431 1.00 51.19 321 ALA A O 1
ATOM 2344 N N . SER A 1 322 ? 12.399 -8.772 -39.601 1.00 53.34 322 SER A N 1
ATOM 2345 C CA . SER A 1 322 ? 13.789 -9.173 -39.369 1.00 53.34 322 SER A CA 1
ATOM 2346 C C .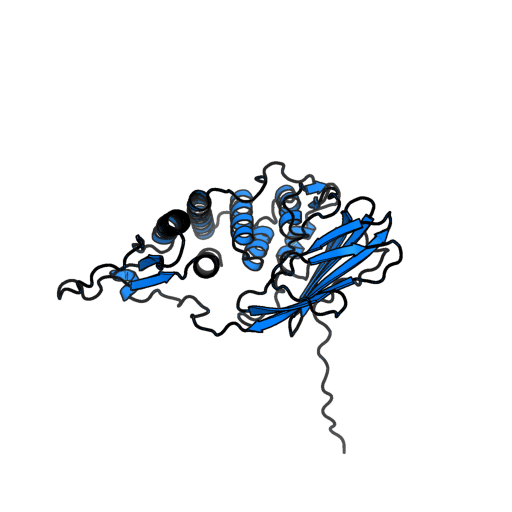 SER A 1 322 ? 14.494 -9.088 -40.723 1.00 53.34 322 SER A C 1
ATOM 2348 O O . SER A 1 322 ? 14.066 -9.711 -41.693 1.00 53.34 322 SER A O 1
ATOM 2350 N N . SER A 1 323 ? 15.512 -8.238 -40.814 1.00 55.00 323 SER A N 1
ATOM 2351 C CA . SER A 1 323 ? 16.372 -8.102 -41.991 1.00 55.00 323 SER A CA 1
ATOM 2352 C C . SER A 1 323 ? 17.725 -8.715 -41.656 1.00 55.00 323 SER A C 1
ATOM 2354 O O . SER A 1 323 ? 18.159 -8.644 -40.507 1.00 55.00 323 SER A O 1
ATOM 2356 N N . ALA A 1 324 ? 18.443 -9.240 -42.651 1.00 54.47 324 ALA A N 1
ATOM 2357 C CA . ALA A 1 324 ? 19.814 -9.725 -42.471 1.00 54.47 324 ALA A CA 1
ATOM 2358 C C . ALA A 1 324 ? 20.755 -8.669 -41.837 1.00 54.47 324 ALA A C 1
ATOM 2360 O O . ALA A 1 324 ? 21.736 -9.032 -41.197 1.00 54.47 324 ALA A O 1
ATOM 2361 N N . ALA A 1 325 ? 20.432 -7.372 -41.957 1.00 57.12 325 ALA A N 1
ATOM 2362 C CA . ALA A 1 325 ? 21.180 -6.264 -41.354 1.00 57.12 325 ALA A CA 1
ATOM 2363 C C . ALA A 1 325 ? 20.797 -5.946 -39.888 1.00 57.12 325 ALA A C 1
ATOM 2365 O O . ALA A 1 325 ? 21.520 -5.217 -39.210 1.00 57.12 325 ALA A O 1
ATOM 2366 N N . ARG A 1 326 ? 19.664 -6.459 -39.387 1.00 59.03 326 ARG A N 1
ATOM 2367 C CA . ARG A 1 326 ? 19.215 -6.351 -37.985 1.00 59.03 326 ARG A CA 1
ATOM 2368 C C . ARG A 1 326 ? 18.528 -7.660 -37.580 1.00 59.03 326 ARG A C 1
ATOM 2370 O O . ARG A 1 326 ? 17.310 -7.770 -37.744 1.00 59.03 326 ARG A O 1
ATOM 2377 N N . PRO A 1 327 ? 19.273 -8.642 -37.037 1.00 60.66 327 PRO A N 1
ATOM 2378 C CA . PRO A 1 327 ? 18.701 -9.944 -36.693 1.00 60.66 327 PRO A CA 1
ATOM 2379 C C . PRO A 1 327 ? 17.592 -9.845 -35.631 1.00 60.66 327 PRO A C 1
ATOM 2381 O O . PRO A 1 327 ? 16.700 -10.693 -35.599 1.00 60.66 327 PRO A O 1
ATOM 2384 N N . TRP A 1 328 ? 17.581 -8.780 -34.818 1.00 64.25 328 TRP A N 1
ATOM 2385 C CA . TRP A 1 328 ? 16.551 -8.511 -33.812 1.00 64.25 328 TRP A CA 1
ATOM 2386 C C . TRP A 1 328 ? 15.765 -7.236 -34.137 1.00 64.25 328 TRP A C 1
ATOM 2388 O O . TRP A 1 328 ? 16.314 -6.136 -34.108 1.00 64.25 328 TRP A O 1
ATOM 2398 N N . SER A 1 329 ? 14.469 -7.379 -34.429 1.00 69.94 329 SER A N 1
ATOM 2399 C CA . SER A 1 329 ? 13.582 -6.245 -34.724 1.00 69.94 329 SER A CA 1
ATOM 2400 C C . SER A 1 329 ? 13.071 -5.548 -33.458 1.00 69.94 329 SER A C 1
ATOM 2402 O O . SER A 1 329 ? 13.005 -4.325 -33.444 1.00 69.94 329 SER A O 1
ATOM 2404 N N . CYS A 1 330 ? 12.715 -6.318 -32.422 1.00 80.00 330 CYS A N 1
ATOM 2405 C CA . CYS A 1 330 ? 12.410 -5.894 -31.044 1.00 80.00 330 CYS A CA 1
ATOM 2406 C C . CYS A 1 330 ? 11.850 -7.082 -30.245 1.00 80.00 330 CYS A C 1
ATOM 2408 O O . CYS A 1 330 ? 11.285 -8.011 -30.828 1.00 80.00 330 CYS A O 1
ATOM 2410 N N . THR A 1 331 ? 11.895 -7.021 -28.914 1.00 86.06 331 THR A N 1
ATOM 2411 C CA . THR A 1 331 ? 11.125 -7.94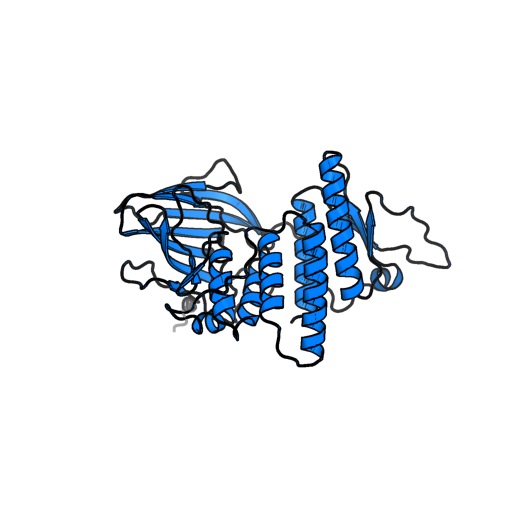5 -28.061 1.00 86.06 331 THR A CA 1
ATOM 2412 C C . THR A 1 331 ? 9.723 -7.384 -27.831 1.00 86.06 331 THR A C 1
ATOM 2414 O O . THR A 1 331 ? 9.586 -6.235 -27.425 1.00 86.06 331 THR A O 1
ATOM 2417 N N . THR A 1 332 ? 8.668 -8.167 -28.077 1.00 87.25 332 THR A N 1
ATOM 2418 C CA . THR A 1 332 ? 7.276 -7.719 -27.875 1.00 87.25 332 THR A CA 1
ATOM 2419 C C . THR A 1 332 ? 6.693 -8.300 -26.590 1.00 87.25 332 THR A C 1
ATOM 2421 O O . THR A 1 332 ? 6.719 -9.513 -26.397 1.00 87.25 332 THR A O 1
ATOM 2424 N N . VAL A 1 333 ? 6.108 -7.449 -25.744 1.00 87.31 333 VAL A N 1
ATOM 2425 C CA . VAL A 1 333 ? 5.370 -7.854 -24.539 1.00 87.31 333 VAL A CA 1
ATOM 2426 C C . VAL A 1 333 ? 3.915 -7.440 -24.692 1.00 87.31 333 VAL A C 1
ATOM 2428 O O . VAL A 1 333 ? 3.605 -6.258 -24.821 1.00 87.31 333 VAL A O 1
ATOM 2431 N N . ARG A 1 334 ? 3.013 -8.423 -24.675 1.00 88.94 334 ARG A N 1
ATOM 2432 C CA . ARG A 1 334 ? 1.568 -8.187 -24.755 1.00 88.94 334 ARG A CA 1
ATOM 2433 C C . ARG A 1 334 ? 0.982 -8.016 -23.357 1.00 88.94 334 ARG A C 1
ATOM 2435 O O . ARG A 1 334 ? 1.164 -8.876 -22.493 1.00 88.94 334 ARG A O 1
ATOM 2442 N N . PHE A 1 335 ? 0.264 -6.919 -23.154 1.00 88.75 335 PHE A N 1
ATOM 2443 C CA . PHE A 1 335 ? -0.403 -6.599 -21.901 1.00 88.75 335 PHE A CA 1
ATOM 2444 C C . PHE A 1 335 ? -1.871 -7.007 -21.997 1.00 88.75 335 PHE A C 1
ATOM 2446 O O . PHE A 1 335 ? -2.548 -6.567 -22.927 1.00 88.75 335 PHE A O 1
ATOM 2453 N N . PRO A 1 336 ? -2.376 -7.859 -21.087 1.00 88.38 336 PRO A N 1
ATOM 2454 C CA . PRO A 1 336 ? -3.804 -8.150 -21.022 1.00 88.38 336 PRO A CA 1
ATOM 2455 C C . PRO A 1 336 ? -4.588 -6.884 -20.631 1.00 88.38 336 PRO A C 1
ATOM 2457 O O . PRO A 1 336 ? -4.012 -6.004 -19.989 1.00 88.38 336 PRO A O 1
ATOM 2460 N N . PRO A 1 337 ? -5.881 -6.789 -20.977 1.00 85.50 337 PRO A N 1
ATOM 2461 C CA . PRO A 1 337 ? -6.679 -5.607 -20.671 1.00 85.50 337 PRO A CA 1
ATOM 2462 C C . PRO A 1 337 ? -6.914 -5.438 -19.160 1.00 85.50 337 PRO A C 1
ATOM 2464 O O . PRO A 1 337 ? -6.809 -6.385 -18.365 1.00 85.50 337 PRO A O 1
ATOM 2467 N N . GLY A 1 338 ? -7.253 -4.216 -18.757 1.00 86.06 338 GLY A N 1
ATOM 2468 C CA . GLY A 1 338 ? -7.709 -3.868 -17.418 1.00 86.06 338 GLY A CA 1
ATOM 2469 C C . GLY A 1 338 ? -6.699 -4.139 -16.298 1.00 86.06 338 GLY A C 1
ATOM 2470 O O . GLY A 1 338 ? -5.495 -3.896 -16.405 1.00 86.06 338 GLY A O 1
ATOM 2471 N N . ALA A 1 339 ? -7.203 -4.640 -15.165 1.00 83.69 339 ALA A N 1
ATOM 2472 C CA . ALA A 1 339 ? -6.408 -4.841 -13.949 1.00 83.69 339 ALA A CA 1
ATOM 2473 C C . ALA A 1 339 ? -5.253 -5.840 -14.133 1.00 83.69 339 ALA A C 1
ATOM 2475 O O . ALA A 1 339 ? -4.230 -5.735 -13.457 1.00 83.69 339 ALA A O 1
ATOM 2476 N N . ALA A 1 340 ? -5.391 -6.802 -15.049 1.00 84.25 340 ALA A N 1
ATOM 2477 C CA . ALA A 1 340 ? -4.324 -7.749 -15.343 1.00 84.25 340 ALA A CA 1
ATOM 2478 C C . ALA A 1 340 ? -3.116 -7.056 -15.983 1.00 84.25 340 ALA A C 1
ATOM 2480 O O . ALA A 1 340 ? -1.992 -7.347 -15.578 1.00 84.25 340 ALA A O 1
ATOM 2481 N N . GLY A 1 341 ? -3.343 -6.131 -16.924 1.00 87.12 341 GLY A N 1
ATOM 2482 C CA . GLY A 1 341 ? -2.305 -5.321 -17.565 1.00 87.12 341 GLY A CA 1
ATOM 2483 C C . GLY A 1 341 ? -1.567 -4.442 -16.565 1.00 87.12 341 GLY A C 1
ATOM 2484 O O . GLY A 1 341 ? -0.338 -4.472 -16.500 1.00 87.12 341 GLY A O 1
ATOM 2485 N N . ARG A 1 342 ? -2.315 -3.751 -15.699 1.00 88.25 342 ARG A N 1
ATOM 2486 C CA . ARG A 1 342 ? -1.738 -2.905 -14.642 1.00 88.25 342 ARG A CA 1
ATOM 2487 C C . ARG A 1 342 ? -0.866 -3.682 -13.663 1.00 88.25 342 ARG A C 1
ATOM 2489 O O . ARG A 1 342 ? 0.214 -3.219 -13.314 1.00 88.25 342 ARG A O 1
ATOM 2496 N N . ARG A 1 343 ? -1.259 -4.905 -13.289 1.00 86.12 343 ARG A N 1
ATOM 2497 C CA . ARG A 1 343 ? -0.399 -5.780 -12.472 1.00 86.12 343 ARG A CA 1
ATOM 2498 C C . ARG A 1 343 ? 0.939 -6.066 -13.150 1.00 86.12 343 ARG A C 1
ATOM 2500 O O . ARG A 1 343 ? 1.958 -6.104 -12.475 1.00 86.12 343 ARG A O 1
ATOM 2507 N N . VAL A 1 344 ? 0.959 -6.247 -14.473 1.00 86.38 344 VAL A N 1
ATOM 2508 C CA . VAL A 1 344 ? 2.216 -6.431 -15.218 1.00 86.38 344 VAL A CA 1
ATOM 2509 C C . VAL A 1 344 ? 3.120 -5.215 -15.071 1.00 86.38 344 VAL A C 1
ATOM 2511 O O . VAL A 1 344 ? 4.306 -5.376 -14.806 1.00 86.38 344 VAL A O 1
ATOM 2514 N N . LEU A 1 345 ? 2.561 -4.015 -15.233 1.00 90.31 345 LEU A N 1
ATOM 2515 C CA . LEU A 1 345 ? 3.322 -2.781 -15.091 1.00 90.31 345 LEU A CA 1
ATOM 2516 C C . LEU A 1 345 ? 3.835 -2.590 -13.662 1.00 90.31 345 LEU A C 1
ATOM 2518 O O . LEU A 1 345 ? 4.998 -2.242 -13.491 1.00 90.31 345 LEU A O 1
ATOM 2522 N N . ALA A 1 346 ? 3.023 -2.910 -12.653 1.00 89.88 346 ALA A N 1
ATOM 2523 C CA . ALA A 1 346 ? 3.448 -2.909 -11.256 1.00 89.88 346 ALA A CA 1
ATOM 2524 C C . ALA A 1 346 ? 4.640 -3.859 -11.026 1.00 89.88 346 ALA A C 1
ATOM 2526 O O . ALA A 1 346 ? 5.632 -3.472 -10.413 1.00 89.88 346 ALA A O 1
ATOM 2527 N N . TYR A 1 347 ? 4.604 -5.080 -11.576 1.00 87.00 347 TYR A N 1
ATOM 2528 C CA . TYR A 1 347 ? 5.748 -5.997 -11.496 1.00 87.00 347 TYR A CA 1
ATOM 2529 C C . TYR A 1 347 ? 7.004 -5.438 -12.171 1.00 87.00 347 TYR A C 1
ATOM 2531 O O . TYR A 1 347 ? 8.098 -5.586 -11.633 1.00 87.00 347 TYR A O 1
ATOM 2539 N N . ILE A 1 348 ? 6.858 -4.793 -13.331 1.00 89.00 348 ILE A N 1
ATOM 2540 C CA . ILE A 1 348 ? 7.984 -4.169 -14.036 1.00 89.00 348 ILE A CA 1
ATOM 2541 C C . ILE A 1 348 ? 8.569 -3.020 -13.201 1.00 89.00 348 ILE A C 1
ATOM 2543 O O . ILE A 1 348 ? 9.781 -2.990 -13.007 1.00 89.00 348 ILE A O 1
ATOM 2547 N N . ALA A 1 349 ? 7.734 -2.128 -12.658 1.00 92.44 349 ALA A N 1
ATOM 2548 C CA . ALA A 1 349 ? 8.176 -1.027 -11.800 1.00 92.44 349 ALA A CA 1
ATOM 2549 C C . ALA A 1 349 ? 8.910 -1.527 -10.550 1.00 92.44 349 ALA A C 1
ATOM 2551 O O . ALA A 1 349 ? 10.026 -1.085 -10.291 1.00 92.44 349 ALA A O 1
ATOM 2552 N N . SER A 1 350 ? 8.333 -2.504 -9.838 1.00 90.12 350 SER A N 1
ATOM 2553 C CA . SER A 1 350 ? 8.951 -3.140 -8.664 1.00 90.12 350 SER A CA 1
ATOM 2554 C C . SER A 1 350 ? 10.340 -3.681 -8.981 1.00 90.12 350 SER A C 1
ATOM 2556 O O . SER A 1 350 ? 11.304 -3.445 -8.256 1.00 90.12 350 SER A O 1
ATOM 2558 N N . ALA A 1 351 ? 10.470 -4.363 -10.119 1.00 87.38 351 ALA A N 1
ATOM 2559 C CA . ALA A 1 351 ? 11.732 -4.954 -10.510 1.00 87.38 351 ALA A CA 1
ATOM 2560 C C . ALA A 1 351 ? 12.784 -3.891 -10.879 1.00 87.38 351 ALA A C 1
ATOM 2562 O O . ALA A 1 351 ? 13.950 -4.023 -10.507 1.00 87.38 351 ALA A O 1
ATOM 2563 N N . ILE A 1 352 ? 12.388 -2.824 -11.579 1.00 91.25 352 ILE A N 1
ATOM 2564 C CA . ILE A 1 352 ? 13.285 -1.708 -11.912 1.00 91.25 352 ILE A CA 1
ATOM 2565 C C . ILE A 1 352 ? 13.744 -0.989 -10.641 1.00 91.25 352 ILE A C 1
ATOM 2567 O O . ILE A 1 352 ? 14.938 -0.746 -10.491 1.00 91.25 352 ILE A O 1
ATOM 2571 N N . GLU A 1 353 ? 12.832 -0.697 -9.712 1.00 93.12 353 GLU A N 1
ATOM 2572 C CA . GLU A 1 353 ? 13.172 -0.087 -8.423 1.00 93.12 353 GLU A CA 1
ATOM 2573 C C . GLU A 1 353 ? 14.161 -0.952 -7.643 1.00 93.12 353 GLU A C 1
ATOM 2575 O O . GLU A 1 353 ? 15.206 -0.451 -7.246 1.00 93.12 353 GLU A O 1
ATOM 2580 N N . ALA A 1 354 ? 13.901 -2.256 -7.516 1.00 88.62 354 ALA A N 1
ATOM 2581 C CA . ALA A 1 354 ? 14.804 -3.182 -6.833 1.00 88.62 354 ALA A CA 1
ATOM 2582 C C . ALA A 1 354 ? 16.199 -3.265 -7.483 1.00 88.62 354 ALA A C 1
ATOM 2584 O O . ALA A 1 354 ? 17.179 -3.585 -6.814 1.00 88.62 354 ALA A O 1
ATOM 2585 N N . ARG A 1 355 ? 16.307 -2.996 -8.792 1.00 88.06 355 ARG A N 1
ATOM 2586 C CA . ARG A 1 355 ? 17.592 -2.931 -9.504 1.00 88.06 355 ARG A CA 1
ATOM 2587 C C . ARG A 1 355 ? 18.325 -1.611 -9.258 1.00 88.06 355 ARG A C 1
ATOM 2589 O O . ARG A 1 355 ? 19.550 -1.620 -9.189 1.00 88.06 355 ARG A O 1
ATOM 2596 N N . LEU A 1 356 ? 17.602 -0.493 -9.227 1.00 91.06 356 LEU A N 1
ATOM 2597 C CA . LEU A 1 356 ? 18.183 0.853 -9.197 1.00 91.06 356 LEU A CA 1
ATOM 2598 C C . LEU A 1 356 ? 18.405 1.399 -7.786 1.00 91.06 356 LEU A C 1
ATOM 2600 O O . LEU A 1 356 ? 19.287 2.236 -7.609 1.00 91.06 356 LEU A O 1
ATOM 2604 N N . LEU A 1 357 ? 17.613 0.936 -6.819 1.00 90.50 357 LEU A N 1
ATOM 2605 C CA . LEU A 1 357 ? 17.605 1.364 -5.422 1.00 90.50 357 LEU A CA 1
ATOM 2606 C C . LEU A 1 357 ? 17.646 0.127 -4.497 1.00 90.50 357 LEU A C 1
ATOM 2608 O O . LEU A 1 357 ? 16.638 -0.167 -3.848 1.00 90.50 357 LEU A O 1
ATOM 2612 N N . PRO A 1 358 ? 18.756 -0.637 -4.492 1.00 75.88 358 PRO A N 1
ATOM 2613 C CA . PRO A 1 358 ? 18.887 -1.865 -3.705 1.00 75.88 358 PRO A CA 1
ATOM 2614 C C . PRO A 1 358 ? 18.862 -1.641 -2.189 1.00 75.88 358 PRO A C 1
ATOM 2616 O O . PRO A 1 358 ? 19.288 -0.550 -1.736 1.00 75.88 358 PRO A O 1
#

Radius of gyration: 22.33 Å; chains: 1; bounding box: 48×65×70 Å